Protein AF-A0A9J5YFY5-F1 (afdb_monomer)

Structure (mmCIF, N/CA/C/O backbone):
data_AF-A0A9J5YFY5-F1
#
_entry.id   AF-A0A9J5YFY5-F1
#
loop_
_atom_site.group_PDB
_atom_site.id
_atom_site.type_symbol
_atom_site.label_atom_id
_atom_site.label_alt_id
_atom_site.label_comp_id
_atom_site.label_asym_id
_atom_site.label_entity_id
_atom_site.label_seq_id
_atom_site.pdbx_PDB_ins_code
_atom_site.Cartn_x
_atom_site.Cartn_y
_atom_site.Cartn_z
_atom_site.occupancy
_atom_site.B_iso_or_equiv
_atom_site.auth_seq_id
_atom_site.auth_comp_id
_atom_site.auth_asym_id
_atom_site.auth_atom_id
_atom_site.pdbx_PDB_model_num
ATOM 1 N N . MET A 1 1 ? 1.369 -10.670 7.691 1.00 58.50 1 MET A N 1
ATOM 2 C CA . MET A 1 1 ? 1.483 -10.396 9.139 1.00 58.50 1 MET A CA 1
ATOM 3 C C . MET A 1 1 ? 2.531 -9.304 9.297 1.00 58.50 1 MET A C 1
ATOM 5 O O . MET A 1 1 ? 3.621 -9.505 8.763 1.00 58.50 1 MET A O 1
ATOM 9 N N . PRO A 1 2 ? 2.213 -8.162 9.926 1.00 68.12 2 PRO A N 1
ATOM 10 C CA . PRO A 1 2 ? 3.154 -7.052 10.052 1.00 68.12 2 PRO A CA 1
ATOM 11 C C . PRO A 1 2 ? 4.388 -7.471 10.862 1.00 68.12 2 PRO A C 1
ATOM 13 O O . PRO A 1 2 ? 4.289 -8.280 11.787 1.00 68.12 2 PRO A O 1
ATOM 16 N N . LYS A 1 3 ? 5.566 -6.940 10.523 1.00 79.62 3 LYS A N 1
ATOM 17 C CA . LYS A 1 3 ? 6.808 -7.241 11.254 1.00 79.62 3 LYS A CA 1
ATOM 18 C C . LYS A 1 3 ? 6.737 -6.667 12.673 1.00 79.62 3 LYS A C 1
ATOM 20 O O . LYS A 1 3 ? 6.371 -5.508 12.840 1.00 79.62 3 LYS A O 1
ATOM 25 N N . MET A 1 4 ? 7.152 -7.435 13.684 1.00 85.31 4 MET A N 1
ATOM 26 C CA . MET A 1 4 ? 7.065 -7.013 15.093 1.00 85.31 4 MET A CA 1
ATOM 27 C C . MET A 1 4 ? 7.826 -5.711 15.384 1.00 85.31 4 MET A C 1
ATOM 29 O O . MET A 1 4 ? 7.354 -4.862 16.131 1.00 85.31 4 MET A O 1
ATOM 33 N N . GLU A 1 5 ? 8.979 -5.513 14.747 1.00 83.56 5 GLU A N 1
ATOM 34 C CA . GLU A 1 5 ? 9.733 -4.259 14.851 1.00 83.56 5 GLU A CA 1
ATOM 35 C C . GLU A 1 5 ? 8.915 -3.045 14.405 1.00 83.56 5 GLU A C 1
ATOM 37 O O . GLU A 1 5 ? 9.015 -1.973 14.996 1.00 83.56 5 GLU A O 1
ATOM 42 N N . PHE A 1 6 ? 8.088 -3.220 13.375 1.00 81.81 6 PHE A N 1
ATOM 43 C CA . PHE A 1 6 ? 7.240 -2.163 12.847 1.00 81.81 6 PHE A CA 1
ATOM 44 C C . PHE A 1 6 ? 6.091 -1.844 13.806 1.00 81.81 6 PHE A C 1
ATOM 46 O O . PHE A 1 6 ? 5.839 -0.678 14.100 1.00 81.81 6 PHE A O 1
ATOM 53 N N . ILE A 1 7 ? 5.467 -2.888 14.360 1.00 85.50 7 ILE A N 1
ATOM 54 C CA . ILE A 1 7 ? 4.438 -2.773 15.401 1.00 85.50 7 ILE A CA 1
ATOM 55 C C . ILE A 1 7 ? 4.988 -1.989 16.598 1.00 85.50 7 ILE A C 1
ATOM 57 O O . ILE A 1 7 ? 4.381 -1.007 17.012 1.00 85.50 7 ILE A O 1
ATOM 61 N N . ARG A 1 8 ? 6.171 -2.368 17.099 1.00 88.38 8 ARG A N 1
ATOM 62 C CA . ARG A 1 8 ? 6.838 -1.695 18.225 1.00 88.38 8 ARG A CA 1
ATOM 63 C C . ARG A 1 8 ? 7.120 -0.225 17.941 1.00 88.38 8 ARG A C 1
ATOM 65 O O . ARG A 1 8 ? 6.727 0.629 18.728 1.00 88.38 8 ARG A O 1
ATOM 72 N N . LYS A 1 9 ? 7.761 0.074 16.805 1.00 86.50 9 LYS A N 1
ATOM 73 C CA . LYS A 1 9 ? 8.093 1.453 16.412 1.00 86.50 9 LYS A CA 1
ATOM 74 C C . LYS A 1 9 ? 6.840 2.316 16.283 1.00 86.50 9 LYS A C 1
ATOM 76 O O . LYS A 1 9 ? 6.791 3.399 16.854 1.00 86.50 9 LYS A O 1
ATOM 81 N N . SER A 1 10 ? 5.824 1.825 15.574 1.00 86.06 10 SER A N 1
ATOM 82 C CA . SER A 1 10 ? 4.568 2.555 15.383 1.00 86.06 10 SER A CA 1
ATOM 83 C C . SER A 1 10 ? 3.840 2.789 16.704 1.00 86.06 10 SER A C 1
ATOM 85 O O . SER A 1 10 ? 3.329 3.882 16.922 1.00 86.06 10 SER A O 1
ATOM 87 N N . PHE A 1 11 ? 3.795 1.785 17.585 1.00 87.88 11 PHE A N 1
ATOM 88 C CA . PHE A 1 11 ? 3.137 1.900 18.883 1.00 87.88 11 PHE A CA 1
ATOM 89 C C . PHE A 1 11 ? 3.792 2.983 19.742 1.00 87.88 11 PHE A C 1
ATOM 91 O O . PHE A 1 11 ? 3.110 3.920 20.143 1.00 87.88 11 PHE A O 1
ATOM 98 N N . ILE A 1 12 ? 5.113 2.908 19.936 1.00 87.19 12 ILE A N 1
ATOM 99 C CA . ILE A 1 12 ? 5.874 3.854 20.770 1.00 87.19 12 ILE A CA 1
ATOM 100 C C . ILE A 1 12 ? 5.709 5.296 20.268 1.00 87.19 12 ILE A C 1
ATOM 102 O O . ILE A 1 12 ? 5.474 6.204 21.063 1.00 87.19 12 ILE A O 1
ATOM 106 N N . LEU A 1 13 ? 5.764 5.510 18.947 1.00 85.44 13 LEU A N 1
ATOM 107 C CA . LEU A 1 13 ? 5.573 6.836 18.347 1.00 85.44 13 LEU A CA 1
ATOM 108 C C . LEU A 1 13 ? 4.167 7.405 18.590 1.00 85.44 13 LEU A C 1
ATOM 110 O O . LEU A 1 13 ? 4.012 8.611 18.769 1.00 85.44 13 LEU A O 1
ATOM 114 N N . GLN A 1 14 ? 3.136 6.558 18.582 1.00 84.75 14 GLN A N 1
ATOM 115 C CA . GLN A 1 14 ? 1.751 6.998 18.757 1.00 84.75 14 GLN A CA 1
ATOM 116 C C . GLN A 1 14 ? 1.389 7.254 20.219 1.00 84.75 14 GLN A C 1
ATOM 118 O O . GLN A 1 14 ? 0.532 8.097 20.493 1.00 84.75 14 GLN A O 1
ATOM 123 N N . THR A 1 15 ? 1.962 6.506 21.157 1.00 85.44 15 THR A N 1
ATOM 124 C CA . THR A 1 15 ? 1.587 6.564 22.575 1.00 85.44 15 THR A CA 1
ATOM 125 C C . THR A 1 15 ? 2.463 7.502 23.395 1.00 85.44 15 THR A C 1
ATOM 127 O O . THR A 1 15 ? 1.950 8.021 24.378 1.00 85.44 15 THR A O 1
ATOM 130 N N . GLN A 1 16 ? 3.702 7.787 22.963 1.00 83.62 16 GLN A N 1
ATOM 131 C CA . GLN A 1 16 ? 4.648 8.680 23.658 1.00 83.62 16 GLN A CA 1
ATOM 132 C C . GLN A 1 16 ? 4.783 8.336 25.153 1.00 83.62 16 GLN A C 1
ATOM 134 O O . GLN A 1 16 ? 4.699 9.207 26.014 1.00 83.62 16 GLN A O 1
ATOM 139 N N . LEU A 1 17 ? 4.929 7.040 25.445 1.00 86.06 17 LEU A N 1
ATOM 140 C CA . LEU A 1 17 ? 4.982 6.523 26.814 1.00 86.06 17 LEU A CA 1
ATOM 141 C C . LEU A 1 17 ? 6.206 7.031 27.570 1.00 86.06 17 LEU A C 1
ATOM 143 O O . LEU A 1 17 ? 7.246 7.324 26.976 1.00 86.06 17 LEU A O 1
ATOM 147 N N . THR A 1 18 ? 6.066 7.099 28.890 1.00 85.00 18 THR A N 1
ATOM 148 C CA . THR A 1 18 ? 7.110 7.593 29.795 1.00 85.00 18 THR A CA 1
ATOM 149 C C . THR A 1 18 ? 7.975 6.474 30.374 1.00 85.00 18 THR A C 1
ATOM 151 O O . THR A 1 18 ? 9.177 6.671 30.551 1.00 85.00 18 THR A O 1
ATOM 154 N N . GLY A 1 19 ? 7.388 5.307 30.653 1.00 85.19 19 GLY A N 1
ATOM 155 C CA . GLY A 1 19 ? 8.061 4.116 31.170 1.00 85.19 19 GLY A CA 1
ATOM 156 C C . GLY A 1 19 ? 8.473 3.106 30.095 1.00 85.19 19 GLY A C 1
ATOM 157 O O . GLY A 1 19 ? 8.278 3.309 28.891 1.00 85.19 19 GLY A O 1
ATOM 158 N N . GLY A 1 20 ? 9.051 1.986 30.536 1.00 87.19 20 GLY A N 1
ATOM 159 C CA . GLY A 1 20 ? 9.370 0.858 29.668 1.00 87.19 20 GLY A CA 1
ATOM 160 C C . GLY A 1 20 ? 8.111 0.176 29.126 1.00 87.19 20 GLY A C 1
ATOM 161 O O . GLY A 1 20 ? 7.095 0.049 29.812 1.00 87.19 20 GLY A O 1
ATOM 162 N N . VAL A 1 21 ? 8.187 -0.280 27.871 1.00 90.44 21 VAL A N 1
ATOM 163 C CA . VAL A 1 21 ? 7.142 -1.095 27.243 1.00 90.44 21 VAL A CA 1
ATOM 164 C C . VAL A 1 21 ? 7.742 -2.341 26.610 1.00 90.44 21 VAL A C 1
ATOM 166 O O . VAL A 1 21 ? 8.657 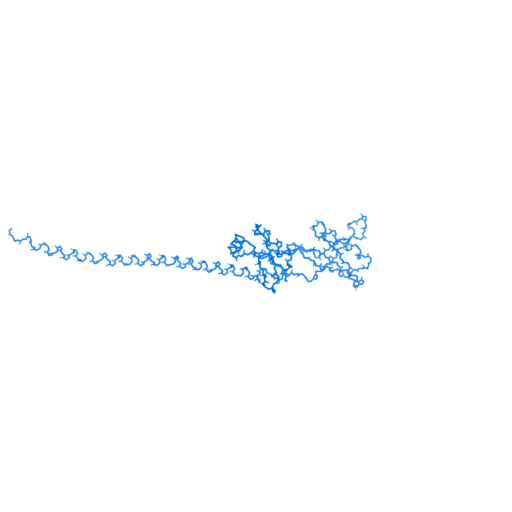-2.266 25.783 1.00 90.44 21 VAL A O 1
ATOM 169 N N . ASN A 1 22 ? 7.186 -3.500 26.951 1.00 90.75 22 ASN A N 1
ATOM 170 C CA . ASN A 1 22 ? 7.548 -4.766 26.336 1.00 90.75 22 ASN A CA 1
ATOM 171 C C . ASN A 1 22 ? 6.392 -5.273 25.471 1.00 90.75 22 ASN A C 1
ATOM 173 O O . ASN A 1 22 ? 5.299 -5.556 25.954 1.00 90.75 22 ASN A O 1
ATOM 177 N N . ILE A 1 23 ? 6.640 -5.379 24.163 1.00 91.50 23 ILE A N 1
ATOM 178 C CA . ILE A 1 23 ? 5.653 -5.871 23.199 1.00 91.50 23 ILE A CA 1
ATOM 179 C C . ILE A 1 23 ? 6.137 -7.199 22.636 1.00 91.50 23 ILE A C 1
ATOM 181 O O . ILE A 1 23 ? 7.129 -7.257 21.888 1.00 91.50 23 ILE A O 1
ATOM 185 N N . ALA A 1 24 ? 5.408 -8.262 22.958 1.00 89.69 24 ALA A N 1
ATOM 186 C CA . ALA A 1 24 ? 5.715 -9.623 22.552 1.00 89.69 24 ALA A CA 1
ATOM 187 C C . ALA A 1 24 ? 4.661 -10.175 21.587 1.00 89.69 24 ALA A C 1
ATOM 189 O O . ALA A 1 24 ? 3.469 -9.879 21.663 1.00 89.69 24 ALA A O 1
ATOM 190 N N . HIS A 1 25 ? 5.115 -11.005 20.651 1.00 89.38 25 HIS A N 1
ATOM 191 C CA . HIS A 1 25 ? 4.218 -11.726 19.760 1.00 89.38 25 HIS A CA 1
ATOM 192 C C . HIS A 1 25 ? 3.473 -12.813 20.541 1.00 89.38 25 HIS A C 1
ATOM 194 O O . HIS A 1 25 ? 4.121 -13.614 21.209 1.00 89.38 25 HIS A O 1
ATOM 200 N N . TYR A 1 26 ? 2.148 -12.888 20.393 1.00 87.50 26 TYR A N 1
ATO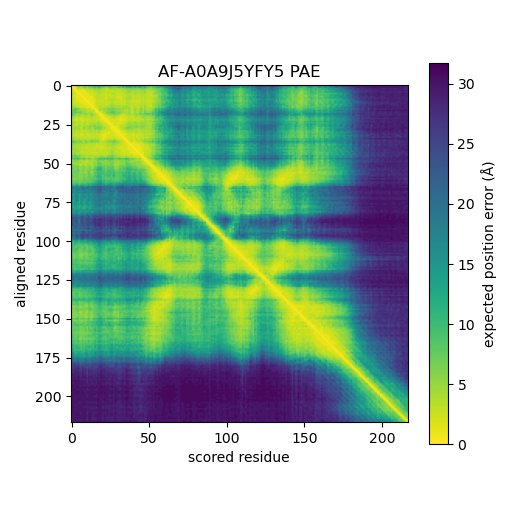M 201 C CA . TYR A 1 26 ? 1.373 -14.025 20.894 1.00 87.50 26 TYR A CA 1
ATOM 202 C C . TYR A 1 26 ? 0.905 -14.921 19.747 1.00 87.50 26 TYR A C 1
ATOM 204 O O . TYR A 1 26 ? 1.250 -16.099 19.691 1.00 87.50 26 TYR A O 1
ATOM 212 N N . ASN A 1 27 ? 0.154 -14.364 18.793 1.00 85.00 27 ASN A N 1
ATOM 213 C CA . ASN A 1 27 ? -0.298 -15.077 17.601 1.00 85.00 27 ASN A CA 1
ATOM 214 C C . ASN A 1 27 ? -0.556 -14.114 16.430 1.00 85.00 27 ASN A C 1
ATOM 216 O O . ASN A 1 27 ? -0.402 -12.900 16.547 1.00 85.00 27 ASN A O 1
ATOM 220 N N . ALA A 1 28 ? -1.026 -14.648 15.299 1.00 73.81 28 ALA A N 1
ATOM 221 C CA . ALA A 1 28 ? -1.237 -13.873 14.076 1.00 73.81 28 ALA A CA 1
ATOM 222 C C . ALA A 1 28 ? -2.218 -12.687 14.193 1.00 73.81 28 ALA A C 1
ATOM 224 O O . ALA A 1 28 ? -2.264 -11.850 13.291 1.00 73.81 28 ALA A O 1
ATOM 225 N N . ARG A 1 29 ? -3.020 -12.619 15.264 1.00 77.62 29 ARG A N 1
ATOM 226 C CA . ARG A 1 29 ? -3.996 -11.548 15.521 1.00 77.62 29 ARG A CA 1
ATOM 227 C C . ARG A 1 29 ? -3.797 -10.824 16.853 1.00 77.62 29 ARG A C 1
ATOM 229 O O . ARG A 1 29 ? -4.499 -9.850 17.092 1.00 77.62 29 ARG A O 1
ATOM 236 N N . HIS A 1 30 ? -2.882 -11.280 17.703 1.00 85.25 30 HIS A N 1
ATOM 237 C CA . HIS A 1 30 ? -2.752 -10.788 19.071 1.00 85.25 30 HIS A CA 1
ATOM 238 C C . HIS A 1 30 ? -1.283 -10.605 19.451 1.00 85.25 30 HIS A C 1
ATOM 240 O O . HIS A 1 30 ? -0.418 -11.415 19.107 1.00 85.25 30 HIS A O 1
ATOM 246 N N . VAL A 1 31 ? -1.025 -9.547 20.212 1.00 90.00 31 VAL A N 1
ATOM 247 C CA . VAL A 1 31 ? 0.274 -9.225 20.804 1.00 90.00 31 VAL A CA 1
ATOM 248 C C . VAL A 1 31 ? 0.080 -8.976 22.293 1.00 90.00 31 VAL A C 1
ATOM 250 O O . VAL A 1 31 ? -0.976 -8.492 22.700 1.00 90.00 31 VAL A O 1
ATOM 253 N N . PHE A 1 32 ? 1.085 -9.309 23.093 1.00 90.50 32 PHE A N 1
ATOM 254 C CA . PHE A 1 32 ? 1.144 -8.895 24.487 1.00 90.50 32 PHE A CA 1
ATOM 255 C C . PHE A 1 32 ? 1.807 -7.533 24.578 1.00 90.50 32 PHE A C 1
ATOM 257 O O . PHE A 1 32 ? 2.793 -7.282 23.885 1.00 90.50 32 PHE A O 1
ATOM 264 N N . ILE A 1 33 ? 1.249 -6.677 25.423 1.00 91.62 33 ILE A N 1
ATOM 265 C CA . ILE A 1 33 ? 1.788 -5.365 25.747 1.00 91.62 33 ILE A CA 1
ATOM 266 C C . ILE A 1 33 ? 1.879 -5.333 27.265 1.00 91.62 33 ILE A C 1
ATOM 268 O O . ILE A 1 33 ? 0.856 -5.419 27.940 1.00 91.62 33 ILE A O 1
ATOM 272 N N . ASP A 1 34 ? 3.100 -5.261 27.764 1.00 91.69 34 ASP A N 1
ATOM 273 C CA . ASP A 1 34 ? 3.410 -5.131 29.178 1.00 91.69 34 ASP A CA 1
ATOM 274 C C . ASP A 1 34 ? 3.946 -3.718 29.428 1.00 91.69 34 ASP A C 1
ATOM 276 O O . ASP A 1 34 ? 4.803 -3.231 28.679 1.00 91.69 34 ASP A O 1
ATOM 280 N N . LEU A 1 35 ? 3.363 -3.040 30.414 1.00 92.25 35 LEU A N 1
ATOM 281 C CA . LEU A 1 35 ? 3.574 -1.627 30.720 1.00 92.25 35 LEU A CA 1
ATOM 282 C C . LEU A 1 35 ? 3.989 -1.513 32.181 1.00 92.25 35 LEU A C 1
ATOM 284 O O . LEU A 1 35 ? 3.295 -2.008 33.064 1.00 92.25 35 LEU A O 1
ATOM 288 N N . GLU A 1 36 ? 5.092 -0.818 32.432 1.00 90.94 36 GLU A N 1
ATOM 289 C CA . GLU A 1 36 ? 5.652 -0.694 33.782 1.00 90.94 36 GLU A CA 1
ATOM 290 C C . GLU A 1 36 ? 4.919 0.342 34.652 1.00 90.94 36 GLU A C 1
ATOM 292 O O . GLU A 1 36 ? 5.037 0.320 35.875 1.00 90.94 36 GLU A O 1
ATOM 297 N N . ASN A 1 37 ? 4.169 1.261 34.034 1.00 89.88 37 ASN A N 1
ATOM 298 C CA . ASN A 1 37 ? 3.565 2.417 34.696 1.00 8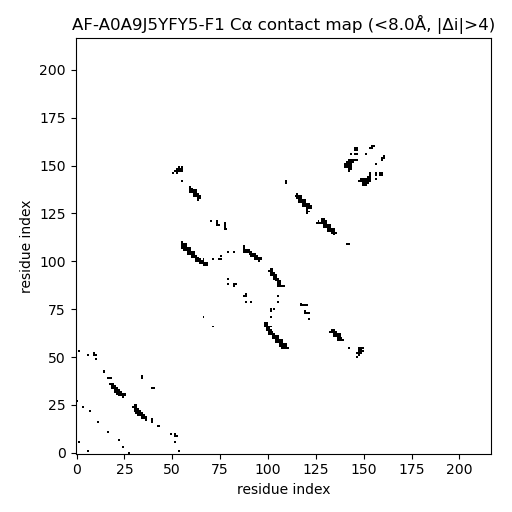9.88 37 ASN A CA 1
ATOM 299 C C . ASN A 1 37 ? 2.036 2.452 34.520 1.00 89.88 37 ASN A C 1
ATOM 301 O O . ASN A 1 37 ? 1.510 2.246 33.424 1.00 89.88 37 ASN A O 1
ATOM 305 N N . GLU A 1 38 ? 1.314 2.797 35.588 1.00 90.12 38 GLU A N 1
ATOM 306 C CA . GLU A 1 38 ? -0.148 2.933 35.596 1.00 90.12 38 GLU A CA 1
ATOM 307 C C . GLU A 1 38 ? -0.640 4.087 34.702 1.00 90.12 38 GLU A C 1
ATOM 309 O O . GLU A 1 38 ? -1.679 3.980 34.045 1.00 90.12 38 GLU A O 1
ATOM 314 N N . LEU A 1 39 ? 0.112 5.190 34.618 1.00 88.44 39 LEU A N 1
ATOM 315 C CA . LEU A 1 39 ? -0.248 6.320 33.752 1.00 88.44 39 LEU A CA 1
ATOM 316 C C . LEU A 1 39 ? -0.214 5.920 32.266 1.00 88.44 39 LEU A C 1
ATOM 318 O O . LEU A 1 39 ? -1.118 6.251 31.491 1.00 88.44 39 LEU A O 1
ATOM 322 N N . ASP A 1 40 ? 0.813 5.163 31.885 1.00 89.62 40 ASP A N 1
ATOM 323 C CA . ASP A 1 40 ? 0.980 4.628 30.536 1.00 89.62 40 ASP A CA 1
ATOM 324 C C . ASP A 1 40 ? -0.100 3.581 30.236 1.00 89.62 40 ASP A C 1
ATOM 326 O O . ASP A 1 40 ? -0.700 3.610 29.159 1.00 89.62 40 ASP A O 1
ATOM 330 N N . TYR A 1 41 ? -0.427 2.722 31.211 1.00 90.31 41 TYR A N 1
ATOM 331 C CA . TYR A 1 41 ? -1.559 1.798 31.122 1.00 90.31 41 TYR A CA 1
ATOM 332 C C . TYR A 1 41 ? -2.863 2.536 30.820 1.00 90.31 41 TYR A C 1
ATOM 334 O O . TYR A 1 41 ? -3.536 2.215 29.841 1.00 90.31 41 TYR A O 1
ATOM 342 N N . ASN A 1 42 ? -3.193 3.576 31.587 1.00 88.88 42 ASN A N 1
ATOM 343 C CA . ASN A 1 42 ? -4.403 4.367 31.368 1.00 88.88 42 ASN A CA 1
ATOM 344 C C . ASN A 1 42 ? -4.399 5.065 30.000 1.00 88.88 42 ASN A C 1
ATOM 346 O O . ASN A 1 42 ? -5.421 5.102 29.311 1.00 88.88 42 ASN A O 1
ATOM 350 N N . THR A 1 43 ? -3.248 5.567 29.557 1.00 87.25 43 THR A N 1
ATOM 351 C CA . THR A 1 43 ? -3.094 6.201 28.238 1.00 87.25 43 THR A CA 1
ATOM 352 C C . THR A 1 43 ? -3.341 5.212 27.097 1.00 87.25 43 THR A C 1
ATOM 354 O O . THR A 1 43 ? -4.047 5.520 26.135 1.00 87.25 43 THR A O 1
ATOM 357 N N . VAL A 1 44 ? -2.794 4.001 27.197 1.00 88.44 44 VAL A N 1
ATOM 358 C CA . VAL A 1 44 ? -2.985 2.938 26.200 1.00 88.44 44 VAL A CA 1
ATOM 359 C C . VAL A 1 44 ? -4.420 2.417 26.234 1.00 88.44 44 VAL A C 1
ATOM 361 O O . VAL A 1 44 ? -5.035 2.260 25.182 1.00 88.44 44 VAL A O 1
ATOM 364 N N . TRP A 1 45 ? -4.973 2.204 27.428 1.00 86.94 45 TRP A N 1
ATOM 365 C CA . TRP A 1 45 ? -6.321 1.682 27.638 1.00 86.94 45 TRP A CA 1
ATOM 366 C C . TRP A 1 45 ? -7.413 2.631 27.130 1.00 86.94 45 TRP A C 1
ATOM 368 O O . TRP A 1 45 ? -8.384 2.203 26.505 1.00 86.94 45 TRP A O 1
ATOM 378 N N . THR A 1 46 ? -7.249 3.938 27.348 1.00 85.00 46 THR A N 1
ATOM 379 C CA . THR A 1 46 ? -8.200 4.956 26.869 1.00 85.00 46 THR A CA 1
ATOM 380 C C . THR A 1 46 ? -8.156 5.137 25.354 1.00 85.00 46 THR A C 1
ATOM 382 O O . THR A 1 46 ? -9.177 5.477 24.744 1.00 85.00 46 THR A O 1
ATOM 385 N N . LYS A 1 47 ? -7.021 4.845 24.706 1.00 80.62 47 LYS A N 1
ATOM 386 C CA . LYS A 1 47 ? -6.920 4.754 23.245 1.00 80.62 47 LYS A CA 1
ATOM 387 C C . LYS A 1 47 ? -7.587 3.469 22.754 1.00 80.62 47 LYS A C 1
ATOM 389 O O . LYS A 1 47 ? -6.940 2.490 22.405 1.00 80.62 47 LYS A O 1
ATOM 394 N N . GLN A 1 48 ? -8.915 3.518 22.645 1.00 71.00 48 GLN A N 1
ATOM 395 C CA . GLN A 1 48 ? -9.766 2.401 22.216 1.00 71.00 48 GLN A CA 1
ATOM 396 C C . GLN A 1 48 ? -9.333 1.750 20.892 1.00 71.00 48 GLN A C 1
ATOM 398 O O . GLN A 1 48 ? -9.647 0.584 20.647 1.00 71.00 48 GLN A O 1
ATOM 403 N N . ARG A 1 49 ? -8.672 2.501 19.998 1.00 76.25 49 ARG A N 1
ATOM 404 C CA . ARG A 1 49 ? -8.186 2.006 18.705 1.00 76.25 49 ARG A CA 1
ATOM 405 C C . ARG A 1 49 ? -6.866 2.677 18.342 1.00 76.25 49 ARG A C 1
ATOM 407 O O . ARG A 1 49 ? -6.750 3.897 18.402 1.00 76.25 49 ARG A O 1
ATOM 414 N N . MET A 1 50 ? -5.913 1.868 17.894 1.00 77.75 50 MET A N 1
ATOM 415 C CA . MET A 1 50 ? -4.668 2.313 17.273 1.00 77.75 50 MET A CA 1
ATOM 416 C C . MET A 1 50 ? -4.495 1.581 15.948 1.00 77.75 50 MET A C 1
ATOM 418 O O . MET A 1 50 ? -4.800 0.391 15.836 1.00 77.75 50 MET A O 1
ATOM 422 N N . THR A 1 51 ? -4.037 2.303 14.934 1.00 77.25 51 THR A N 1
ATOM 423 C CA . THR A 1 51 ? -3.798 1.767 13.594 1.00 77.25 51 THR A CA 1
ATOM 424 C C . THR A 1 51 ? -2.312 1.798 13.308 1.00 77.25 51 THR A C 1
ATOM 426 O O . THR A 1 51 ? -1.669 2.839 13.421 1.00 77.25 51 THR A O 1
ATOM 429 N N . ILE A 1 52 ? -1.765 0.650 12.931 1.00 77.56 52 ILE A N 1
ATOM 430 C CA . ILE A 1 52 ? -0.367 0.520 12.528 1.00 77.56 52 ILE A CA 1
ATOM 431 C C . ILE A 1 52 ? -0.345 0.624 11.008 1.00 77.56 52 ILE A C 1
ATOM 433 O O . ILE A 1 52 ? -0.825 -0.270 10.326 1.00 77.56 52 ILE A O 1
ATOM 437 N N . GLU A 1 53 ? 0.134 1.742 10.478 1.00 80.31 53 GLU A N 1
ATOM 438 C CA . GLU A 1 53 ? 0.105 2.005 9.037 1.00 80.31 53 GLU A CA 1
ATOM 439 C C . GLU A 1 53 ? 1.284 1.316 8.356 1.00 80.31 53 GLU A C 1
ATOM 441 O O . GLU A 1 53 ? 2.422 1.677 8.616 1.00 80.31 53 GLU A O 1
ATOM 446 N N . GLU A 1 54 ? 1.060 0.344 7.479 1.00 79.81 54 GLU A N 1
ATOM 447 C CA . GLU A 1 54 ? 2.140 -0.250 6.694 1.00 79.81 54 GLU A CA 1
ATOM 448 C C . GLU A 1 54 ? 2.586 0.695 5.573 1.00 79.81 54 GLU A C 1
ATOM 450 O O . GLU A 1 54 ? 1.794 1.427 4.979 1.00 79.81 54 GLU A O 1
ATOM 455 N N . THR A 1 55 ? 3.876 0.655 5.236 1.00 81.00 55 THR A N 1
ATOM 456 C CA . THR A 1 55 ? 4.400 1.463 4.134 1.00 81.00 55 THR A CA 1
ATOM 457 C C . THR A 1 55 ? 3.767 1.024 2.808 1.00 81.00 55 THR A C 1
ATOM 459 O O . THR A 1 55 ? 3.753 -0.177 2.526 1.00 81.00 55 THR A O 1
ATOM 462 N N . PRO A 1 56 ? 3.337 1.951 1.935 1.00 83.75 56 PRO A N 1
ATOM 463 C CA . PRO A 1 56 ? 2.845 1.600 0.601 1.00 83.75 56 PRO A CA 1
ATOM 464 C C . PRO A 1 56 ? 3.966 1.143 -0.345 1.00 83.75 56 PRO A C 1
ATOM 466 O O . PRO A 1 56 ? 3.695 0.687 -1.451 1.00 83.75 56 PRO A O 1
ATOM 469 N N . ILE A 1 57 ? 5.227 1.273 0.080 1.00 84.31 57 ILE A N 1
ATOM 470 C CA . ILE A 1 57 ? 6.412 0.891 -0.683 1.00 84.31 57 ILE A CA 1
ATOM 471 C C . ILE A 1 57 ? 6.692 -0.596 -0.466 1.00 84.31 57 ILE A C 1
ATOM 473 O O . ILE A 1 57 ? 6.983 -1.029 0.652 1.00 84.31 57 ILE A O 1
ATOM 477 N N . VAL A 1 58 ? 6.646 -1.379 -1.543 1.00 83.62 58 VAL A N 1
ATOM 478 C CA . VAL A 1 58 ? 6.861 -2.832 -1.515 1.00 83.62 58 VAL A CA 1
ATOM 479 C C . VAL A 1 58 ? 7.852 -3.284 -2.584 1.00 83.62 58 VAL A C 1
ATOM 481 O O . VAL A 1 58 ? 7.927 -2.691 -3.658 1.00 83.62 58 VAL A O 1
ATOM 484 N N . PRO A 1 59 ? 8.630 -4.349 -2.335 1.00 85.50 59 PRO A N 1
ATOM 485 C CA . PRO A 1 59 ? 9.486 -4.925 -3.360 1.00 85.50 59 PRO A CA 1
ATOM 486 C C . PRO A 1 59 ? 8.668 -5.748 -4.369 1.00 85.50 59 PRO A C 1
ATOM 488 O O . PRO A 1 59 ? 8.083 -6.764 -3.998 1.00 85.50 59 PRO A O 1
ATOM 491 N N . ILE A 1 60 ? 8.698 -5.367 -5.645 1.00 86.12 60 ILE A N 1
ATOM 492 C CA . ILE A 1 60 ? 7.995 -6.041 -6.748 1.00 86.12 60 ILE A CA 1
ATOM 493 C C . ILE A 1 60 ? 9.007 -6.477 -7.808 1.00 86.12 60 ILE A C 1
ATOM 495 O O . ILE A 1 60 ? 10.001 -5.792 -8.061 1.00 86.12 60 ILE A O 1
ATOM 499 N N . TRP A 1 61 ? 8.768 -7.636 -8.422 1.00 86.00 61 TRP A N 1
ATOM 500 C CA . TRP A 1 61 ? 9.526 -8.067 -9.593 1.00 86.00 61 TRP A CA 1
ATOM 501 C C . TRP A 1 61 ? 8.900 -7.483 -10.855 1.00 86.00 61 TRP A C 1
ATOM 503 O O . TRP A 1 61 ? 7.703 -7.629 -11.087 1.00 86.00 61 TRP A O 1
ATOM 513 N N . ILE A 1 62 ? 9.723 -6.838 -11.672 1.00 85.81 62 ILE A N 1
ATOM 514 C CA . ILE A 1 62 ? 9.359 -6.372 -13.004 1.00 85.81 62 ILE A CA 1
ATOM 515 C C . ILE A 1 62 ? 10.032 -7.291 -14.015 1.00 85.81 62 ILE A C 1
ATOM 517 O O . ILE A 1 62 ? 11.249 -7.501 -13.954 1.00 85.81 62 ILE A O 1
ATOM 521 N N . SER A 1 63 ? 9.252 -7.835 -14.940 1.00 85.62 63 SER A N 1
ATOM 522 C CA . SER A 1 63 ? 9.735 -8.623 -16.068 1.00 85.62 63 SER A CA 1
ATOM 523 C C . SER A 1 63 ? 9.590 -7.860 -17.377 1.00 85.62 63 SER A C 1
ATOM 525 O O . SER A 1 63 ? 8.536 -7.304 -17.663 1.00 85.62 63 SER A O 1
ATOM 527 N N . ALA A 1 64 ? 10.641 -7.880 -18.191 1.00 81.38 64 ALA A N 1
ATOM 528 C CA . ALA A 1 64 ? 10.625 -7.395 -19.565 1.00 81.38 64 ALA A CA 1
ATOM 529 C C . ALA A 1 64 ? 10.803 -8.597 -20.513 1.00 81.38 64 ALA A C 1
ATOM 531 O O . ALA A 1 64 ? 11.916 -9.141 -20.605 1.00 81.38 64 ALA A O 1
ATOM 532 N N . PRO A 1 65 ? 9.724 -9.070 -21.166 1.00 79.25 65 PRO A N 1
ATOM 533 C CA . PRO A 1 65 ? 9.791 -10.184 -22.104 1.00 79.25 65 PRO A CA 1
ATOM 534 C C . PRO A 1 65 ? 10.362 -9.763 -23.468 1.00 79.25 65 PRO A C 1
ATOM 536 O O . PRO A 1 65 ? 10.336 -8.593 -23.847 1.00 79.25 65 PRO A O 1
ATOM 539 N N . CYS A 1 66 ? 10.831 -10.754 -24.231 1.00 70.81 66 CYS A N 1
ATOM 540 C CA . CYS A 1 66 ? 11.296 -10.623 -25.618 1.00 70.81 66 CYS A CA 1
ATOM 541 C C . CYS A 1 66 ? 12.456 -9.633 -25.806 1.00 70.81 66 CYS A C 1
ATOM 543 O O . CYS A 1 66 ? 12.502 -8.862 -26.770 1.00 70.81 66 CYS A O 1
ATOM 545 N N . LEU A 1 67 ? 13.410 -9.664 -24.877 1.00 69.06 67 LEU A N 1
ATOM 546 C CA . LEU A 1 67 ? 14.561 -8.777 -24.922 1.00 69.06 67 LEU A CA 1
ATOM 547 C C . LEU A 1 67 ? 15.813 -9.487 -25.465 1.00 69.06 67 LEU A C 1
ATOM 549 O O . LEU A 1 67 ? 16.240 -10.475 -24.861 1.00 69.06 67 LEU A O 1
ATOM 553 N N . PRO A 1 68 ? 16.436 -8.993 -26.555 1.00 70.12 68 PRO A N 1
ATOM 554 C CA . PRO A 1 68 ? 17.743 -9.470 -26.997 1.00 70.12 68 PRO A CA 1
ATOM 555 C C . PRO A 1 68 ? 18.789 -9.353 -25.885 1.00 70.12 68 PRO A C 1
ATOM 557 O O . PRO A 1 68 ? 18.799 -8.382 -25.128 1.00 70.12 68 PRO A O 1
ATOM 560 N N . TRP A 1 69 ? 19.699 -10.325 -25.802 1.00 65.56 69 TRP A N 1
ATOM 561 C CA . TRP A 1 69 ? 20.673 -10.416 -24.708 1.00 65.56 69 TRP A CA 1
ATOM 562 C C . TRP A 1 69 ? 21.561 -9.164 -24.568 1.00 65.56 69 TRP A C 1
ATOM 564 O O . TRP A 1 69 ? 21.852 -8.749 -23.447 1.00 65.56 69 TRP A O 1
ATOM 574 N N . HIS A 1 70 ? 21.924 -8.521 -25.684 1.00 70.19 70 HIS A N 1
ATOM 575 C CA . HIS A 1 70 ? 22.740 -7.303 -25.705 1.00 70.19 70 HIS A CA 1
ATOM 576 C C . HIS A 1 70 ? 21.998 -6.069 -25.158 1.00 70.19 70 HIS A C 1
ATOM 578 O O . HIS A 1 70 ? 22.630 -5.166 -24.620 1.00 70.19 70 HIS A O 1
ATOM 584 N N . LEU A 1 71 ? 20.659 -6.056 -25.193 1.00 68.25 71 LEU A N 1
ATOM 585 C CA . LEU A 1 71 ? 19.833 -4.950 -24.684 1.00 68.25 71 LEU A CA 1
ATOM 586 C C . LEU A 1 71 ? 19.457 -5.093 -23.209 1.00 68.25 71 LEU A C 1
ATOM 588 O O . LEU A 1 71 ? 18.926 -4.157 -22.610 1.00 68.25 71 LEU A O 1
ATOM 592 N N . GLN A 1 72 ? 19.745 -6.243 -22.591 1.00 66.88 72 GLN A N 1
ATOM 593 C CA . GLN A 1 72 ? 19.411 -6.486 -21.185 1.00 66.88 72 GLN A CA 1
ATOM 594 C C . GLN A 1 72 ? 20.054 -5.454 -20.260 1.00 66.88 72 GLN A C 1
ATOM 596 O O . GLN A 1 72 ? 19.390 -4.965 -19.350 1.00 66.88 72 GLN A O 1
ATOM 601 N N . LYS A 1 73 ? 21.309 -5.067 -20.518 1.00 68.88 73 LYS A N 1
ATOM 602 C CA . LYS A 1 73 ? 22.017 -4.063 -19.710 1.00 68.88 73 LYS A CA 1
ATOM 603 C C . LYS A 1 73 ? 21.330 -2.691 -19.767 1.00 68.88 73 LYS A C 1
ATOM 605 O O . LYS A 1 73 ? 21.120 -2.087 -18.717 1.00 68.88 73 LYS A O 1
ATOM 610 N N . GLY A 1 74 ? 20.921 -2.255 -20.961 1.00 70.12 74 GLY A N 1
ATOM 611 C CA . GLY A 1 74 ? 20.189 -1.000 -21.163 1.00 70.12 74 GLY A CA 1
ATOM 612 C C . GLY A 1 74 ? 18.847 -0.984 -20.431 1.00 70.12 74 GLY A C 1
ATOM 613 O O . GLY A 1 74 ? 18.552 -0.037 -19.713 1.00 70.12 74 GLY A O 1
ATOM 614 N N . VAL A 1 75 ? 18.083 -2.081 -20.496 1.00 69.75 75 VAL A N 1
ATOM 615 C CA . VAL A 1 75 ? 16.802 -2.209 -19.774 1.00 69.75 75 VAL A CA 1
ATOM 616 C C . VAL A 1 75 ? 16.960 -2.092 -18.270 1.00 69.75 75 VAL A C 1
ATOM 618 O O . VAL A 1 75 ? 16.180 -1.383 -17.635 1.00 69.75 75 VAL A O 1
ATOM 621 N N . TYR A 1 76 ? 17.948 -2.774 -17.685 1.00 70.44 76 TYR A N 1
ATOM 622 C CA . TYR A 1 76 ? 18.184 -2.666 -16.248 1.00 70.44 76 TYR A CA 1
ATOM 623 C C . TYR A 1 76 ? 18.491 -1.224 -15.860 1.00 70.44 76 TYR A C 1
ATOM 625 O O . TYR A 1 76 ? 17.890 -0.722 -14.915 1.00 70.44 76 TYR A O 1
ATOM 633 N N . ASN A 1 77 ? 19.361 -0.549 -16.613 1.00 70.25 77 ASN A N 1
ATOM 634 C CA . ASN A 1 77 ? 19.721 0.837 -16.344 1.00 70.25 77 ASN A CA 1
ATOM 635 C C . ASN A 1 77 ? 18.528 1.782 -16.497 1.00 70.25 77 ASN A C 1
ATOM 637 O O . ASN A 1 77 ? 18.288 2.556 -15.576 1.00 70.25 77 ASN A O 1
ATOM 641 N N . THR A 1 78 ? 17.732 1.687 -17.567 1.00 72.12 78 THR A N 1
ATOM 642 C CA . THR A 1 78 ? 16.545 2.541 -17.714 1.00 72.12 78 THR A CA 1
ATOM 643 C C . THR A 1 78 ? 15.540 2.282 -16.601 1.00 72.12 78 THR A C 1
ATOM 645 O O . THR A 1 78 ? 15.115 3.231 -15.953 1.00 72.12 78 THR A O 1
ATOM 648 N N . ILE A 1 79 ? 15.177 1.023 -16.322 1.00 70.25 79 ILE A N 1
ATOM 649 C CA . ILE A 1 79 ? 14.229 0.726 -15.238 1.00 70.25 79 ILE A CA 1
ATOM 650 C C . ILE A 1 79 ? 14.777 1.275 -13.917 1.00 70.25 79 ILE A C 1
ATOM 652 O O . ILE A 1 79 ? 14.042 1.892 -13.152 1.00 70.25 79 ILE A O 1
ATOM 656 N N . ILE A 1 80 ? 16.077 1.122 -13.661 1.00 67.56 80 ILE A N 1
ATOM 657 C CA . ILE A 1 80 ? 16.700 1.654 -12.452 1.00 67.56 80 ILE A CA 1
ATOM 658 C C . ILE A 1 80 ? 16.636 3.189 -12.412 1.00 67.56 80 ILE A C 1
ATOM 660 O O . ILE A 1 80 ? 16.286 3.747 -11.376 1.00 67.56 80 ILE A O 1
ATOM 664 N N . ILE A 1 81 ? 16.934 3.882 -13.510 1.00 68.69 81 ILE A N 1
ATOM 665 C CA . ILE A 1 81 ? 16.930 5.350 -13.595 1.00 68.69 81 ILE A CA 1
ATOM 666 C C . ILE A 1 81 ? 15.506 5.901 -13.481 1.00 68.69 81 ILE A C 1
ATOM 668 O O . ILE A 1 81 ? 15.258 6.744 -12.622 1.00 68.69 81 ILE A O 1
ATOM 672 N N . SER A 1 82 ? 14.552 5.382 -14.257 1.00 66.25 82 SER A N 1
ATOM 673 C CA . SER A 1 82 ? 13.152 5.826 -14.238 1.00 66.25 82 SER A CA 1
ATOM 674 C C . SER A 1 82 ? 12.530 5.724 -12.844 1.00 66.25 82 SER A C 1
ATOM 676 O O . SER A 1 82 ? 11.783 6.607 -12.432 1.00 66.25 82 SER A O 1
ATOM 678 N N . TYR A 1 83 ? 12.871 4.681 -12.085 1.00 65.38 83 TYR A N 1
ATOM 679 C CA . TYR A 1 83 ? 12.387 4.504 -10.715 1.00 65.38 83 TYR A CA 1
ATOM 680 C C . TYR A 1 83 ? 13.236 5.239 -9.662 1.00 65.38 83 TYR A C 1
ATOM 682 O O . TYR A 1 83 ? 12.712 5.635 -8.617 1.00 65.38 83 TYR A O 1
ATOM 690 N N . ARG A 1 84 ? 14.528 5.490 -9.924 1.00 59.38 84 ARG A N 1
ATOM 691 C CA . ARG A 1 84 ? 15.390 6.330 -9.070 1.00 59.38 84 ARG A CA 1
ATOM 692 C C . ARG A 1 84 ? 15.022 7.806 -9.131 1.00 59.38 84 ARG A C 1
ATOM 694 O O . ARG A 1 84 ? 14.979 8.437 -8.079 1.00 59.38 84 ARG A O 1
ATOM 701 N N . GLN A 1 85 ? 14.711 8.341 -10.311 1.00 54.25 85 GLN A N 1
ATOM 702 C CA . GLN A 1 85 ? 14.286 9.738 -10.470 1.00 54.25 85 GLN A CA 1
ATOM 703 C C . GLN A 1 85 ? 12.960 10.024 -9.734 1.00 54.25 85 GLN A C 1
ATOM 705 O O . GLN A 1 85 ? 12.696 11.162 -9.366 1.00 54.25 85 GLN A O 1
ATOM 710 N N . GLY A 1 86 ? 12.162 8.982 -9.452 1.00 48.84 86 GLY A N 1
ATOM 711 C CA . GLY A 1 86 ? 10.952 9.023 -8.617 1.00 48.84 86 GLY A CA 1
ATOM 712 C C . GLY A 1 86 ? 11.144 8.657 -7.132 1.00 48.84 86 GLY A C 1
ATOM 713 O O . GLY A 1 86 ? 10.150 8.401 -6.445 1.00 48.84 86 GLY A O 1
ATOM 714 N N . SER A 1 87 ? 12.392 8.610 -6.642 1.00 51.75 87 SER A N 1
ATOM 715 C CA . SER A 1 87 ? 12.793 8.312 -5.252 1.00 51.75 87 SER A CA 1
ATOM 716 C C . SER A 1 87 ? 12.500 6.897 -4.730 1.00 51.75 87 SER A C 1
ATOM 718 O O . SER A 1 87 ? 12.179 6.759 -3.552 1.00 51.75 87 SER A O 1
ATOM 720 N N . GLN A 1 88 ? 12.602 5.827 -5.533 1.00 53.78 88 GLN A N 1
ATOM 721 C CA . GLN A 1 88 ? 12.292 4.471 -5.036 1.00 53.78 88 GLN A CA 1
ATOM 722 C C . GLN A 1 88 ? 13.115 3.323 -5.636 1.00 53.78 88 GLN A C 1
ATOM 724 O O . GLN A 1 88 ? 12.576 2.451 -6.309 1.00 53.78 88 GLN A O 1
ATOM 729 N N . ILE A 1 89 ? 14.409 3.231 -5.310 1.00 48.25 89 ILE A N 1
ATOM 730 C CA . ILE A 1 89 ? 15.132 1.945 -5.375 1.00 48.25 89 ILE A CA 1
ATOM 731 C C . ILE A 1 89 ? 16.171 1.872 -4.257 1.00 48.25 89 ILE A C 1
ATOM 733 O O . ILE A 1 89 ? 17.161 2.599 -4.295 1.00 48.25 89 ILE A O 1
ATOM 737 N N . LEU A 1 90 ? 15.996 0.939 -3.315 1.00 43.31 90 LEU A N 1
ATOM 738 C CA . LEU A 1 90 ? 17.031 0.607 -2.326 1.00 43.31 90 LEU A CA 1
ATOM 739 C C . LEU A 1 90 ? 17.912 -0.580 -2.750 1.00 43.31 90 LEU A C 1
ATOM 741 O O . LEU A 1 90 ? 19.048 -0.683 -2.294 1.00 43.31 90 LEU A O 1
ATOM 745 N N . THR A 1 91 ? 17.456 -1.475 -3.638 1.00 45.59 91 THR A N 1
ATOM 746 C CA . THR A 1 91 ? 18.280 -2.599 -4.131 1.00 45.59 91 THR A CA 1
ATOM 747 C C . THR A 1 91 ? 17.692 -3.204 -5.408 1.00 45.59 91 THR A C 1
ATOM 749 O O . THR A 1 91 ? 16.513 -3.548 -5.422 1.00 45.59 91 THR A O 1
ATOM 752 N N . ALA A 1 92 ? 18.506 -3.380 -6.454 1.00 52.00 92 ALA A N 1
ATOM 753 C CA . ALA A 1 92 ? 18.137 -4.115 -7.665 1.00 52.00 92 ALA A CA 1
ATOM 754 C C . ALA A 1 92 ? 18.856 -5.471 -7.681 1.00 52.00 92 ALA A C 1
ATOM 756 O O . ALA A 1 92 ? 20.078 -5.530 -7.582 1.00 52.00 92 ALA A O 1
ATOM 757 N N . SER A 1 93 ? 18.104 -6.569 -7.785 1.00 52.03 93 SER A N 1
ATOM 758 C CA . SER A 1 93 ? 18.663 -7.917 -7.952 1.00 52.03 93 SER A CA 1
ATOM 759 C C . SER A 1 93 ? 18.266 -8.451 -9.320 1.00 52.03 93 SER A C 1
ATOM 761 O O . SER A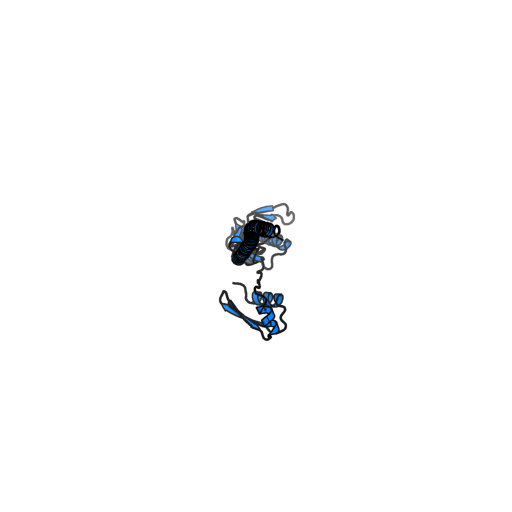 1 93 ? 17.079 -8.485 -9.653 1.00 52.03 93 SER A O 1
ATOM 763 N N . ILE A 1 94 ? 19.266 -8.829 -10.112 1.00 58.91 94 ILE A N 1
ATOM 764 C CA . ILE A 1 94 ? 19.097 -9.351 -11.465 1.00 58.91 94 ILE A CA 1
ATOM 765 C C . ILE A 1 94 ? 19.122 -10.874 -11.387 1.00 58.91 94 ILE A C 1
ATOM 767 O O . ILE A 1 94 ? 20.125 -11.464 -10.987 1.00 58.91 94 ILE A O 1
ATOM 771 N N . LYS A 1 95 ? 18.034 -11.527 -11.802 1.00 54.12 95 LYS A N 1
ATOM 772 C CA . LYS A 1 95 ? 18.025 -12.978 -12.026 1.00 54.12 95 LYS A CA 1
ATOM 773 C C . LYS A 1 95 ? 18.048 -13.251 -13.524 1.00 54.12 95 LYS A C 1
ATOM 775 O O . LYS A 1 95 ? 17.035 -13.092 -14.203 1.00 54.12 95 LYS A O 1
ATOM 780 N N . ARG A 1 96 ? 19.197 -13.705 -14.031 1.00 52.94 96 ARG A N 1
ATOM 781 C CA . ARG A 1 96 ? 19.336 -14.233 -15.396 1.00 52.94 96 ARG A CA 1
ATOM 782 C C . ARG A 1 96 ? 18.590 -15.562 -15.486 1.00 52.94 96 ARG A C 1
ATOM 784 O O . ARG A 1 96 ? 19.143 -16.604 -15.164 1.00 52.94 96 ARG A O 1
ATOM 791 N N . THR A 1 97 ? 17.310 -15.512 -15.839 1.00 52.72 97 THR A N 1
ATOM 792 C CA . THR A 1 97 ? 16.456 -16.708 -15.888 1.00 52.72 97 THR A CA 1
ATOM 793 C C . THR A 1 97 ? 16.374 -17.297 -17.293 1.00 52.72 97 THR A C 1
ATOM 795 O O . THR A 1 97 ? 16.404 -18.517 -17.413 1.00 52.72 97 THR A O 1
ATOM 798 N N . ARG A 1 98 ? 16.319 -16.469 -18.354 1.00 58.31 98 ARG A N 1
ATOM 799 C CA . ARG A 1 98 ? 16.319 -16.899 -19.769 1.00 58.31 98 ARG A CA 1
ATOM 800 C C . ARG A 1 98 ? 16.912 -15.823 -20.689 1.00 58.31 98 ARG A C 1
ATOM 802 O O . ARG A 1 98 ? 16.812 -14.638 -20.387 1.00 58.31 98 ARG A O 1
ATOM 809 N N . ALA A 1 99 ? 17.473 -16.219 -21.835 1.00 58.22 99 ALA A N 1
ATOM 810 C CA . ALA A 1 99 ? 18.071 -15.299 -22.816 1.00 58.22 99 ALA A CA 1
ATOM 811 C C . ALA A 1 99 ? 17.099 -14.219 -23.341 1.00 58.22 99 ALA A C 1
ATOM 813 O O . ALA A 1 99 ? 17.542 -13.152 -23.748 1.00 58.22 99 ALA A O 1
ATOM 814 N N . SER A 1 100 ? 15.789 -14.478 -23.285 1.00 64.81 100 SER A N 1
ATOM 815 C CA . SER A 1 100 ? 14.722 -13.603 -23.784 1.00 64.81 100 SER A CA 1
ATOM 816 C C . SER A 1 100 ? 13.917 -12.881 -22.694 1.00 64.81 100 SER A C 1
ATOM 818 O O . SER A 1 100 ? 12.907 -12.257 -23.013 1.00 64.81 100 SER A O 1
ATOM 820 N N . MET A 1 101 ? 14.311 -12.960 -21.416 1.00 68.44 101 MET A N 1
ATOM 821 C CA . MET A 1 101 ? 13.554 -12.355 -20.312 1.00 68.44 101 MET A CA 1
ATOM 822 C C . MET A 1 101 ? 14.481 -11.705 -19.285 1.00 68.44 101 MET A C 1
ATOM 824 O O . MET A 1 101 ? 15.275 -12.382 -18.629 1.00 68.44 101 MET A O 1
ATOM 828 N N . ALA A 1 102 ? 14.335 -10.392 -19.110 1.00 74.94 102 ALA A N 1
ATOM 829 C CA . ALA A 1 102 ? 14.992 -9.648 -18.043 1.00 74.94 102 ALA A CA 1
ATOM 830 C C . ALA A 1 102 ? 14.049 -9.535 -16.838 1.00 74.94 102 ALA A C 1
ATOM 832 O O . ALA A 1 102 ? 12.874 -9.213 -17.007 1.00 74.94 102 ALA A O 1
ATOM 833 N N . LYS A 1 103 ? 14.552 -9.799 -15.627 1.00 80.31 103 LYS A N 1
ATOM 834 C CA . LYS A 1 103 ? 13.803 -9.626 -14.373 1.00 80.31 103 LYS A CA 1
ATOM 835 C C . LYS A 1 103 ? 14.589 -8.757 -13.405 1.00 80.31 103 LYS A C 1
ATOM 837 O O . LYS A 1 103 ? 15.745 -9.061 -13.104 1.00 80.31 103 LYS A O 1
ATOM 842 N N . VAL A 1 104 ? 13.945 -7.719 -12.886 1.00 78.75 104 VAL A N 1
ATOM 843 C CA . VAL A 1 104 ? 14.523 -6.793 -11.911 1.00 78.75 104 VAL A CA 1
ATOM 844 C C . VAL A 1 104 ? 13.590 -6.635 -10.722 1.00 78.75 104 VAL A C 1
ATOM 846 O O . VAL A 1 104 ? 12.388 -6.443 -10.876 1.00 78.75 104 VAL A O 1
ATOM 849 N N . LYS A 1 105 ? 14.141 -6.740 -9.514 1.00 80.81 105 LYS A N 1
ATOM 850 C CA . LYS A 1 105 ? 13.413 -6.425 -8.284 1.00 80.81 105 LYS A CA 1
ATOM 851 C C . LYS A 1 105 ? 13.570 -4.938 -7.984 1.00 80.81 105 LYS A C 1
ATOM 853 O O . LYS A 1 105 ? 14.703 -4.478 -7.881 1.00 80.81 105 LYS A O 1
ATOM 858 N N . VAL A 1 106 ? 12.470 -4.211 -7.827 1.00 79.69 106 VAL A N 1
ATOM 859 C CA . VAL A 1 106 ? 12.470 -2.783 -7.468 1.00 79.69 106 VAL A CA 1
ATOM 860 C C . VAL A 1 106 ? 11.493 -2.519 -6.328 1.00 79.69 106 VAL A C 1
ATOM 862 O O . VAL A 1 106 ? 10.591 -3.318 -6.083 1.00 79.69 106 VAL A O 1
ATOM 865 N N . GLN A 1 107 ? 11.680 -1.418 -5.604 1.00 82.88 107 GLN A N 1
ATOM 866 C CA . GLN A 1 107 ? 10.688 -0.951 -4.639 1.00 82.88 107 GLN A CA 1
ATOM 867 C C . GLN A 1 107 ? 9.664 -0.080 -5.365 1.00 82.88 107 GLN A C 1
ATOM 869 O O . GLN A 1 107 ? 10.034 0.804 -6.129 1.00 82.88 107 GLN A O 1
ATOM 874 N N . VAL A 1 108 ? 8.384 -0.367 -5.166 1.00 81.44 108 VAL A N 1
ATOM 875 C CA . VAL A 1 108 ? 7.278 0.299 -5.851 1.00 81.44 108 VAL A CA 1
ATOM 876 C C . VAL A 1 108 ? 6.286 0.792 -4.818 1.00 81.44 108 VAL A C 1
ATOM 878 O O . VAL A 1 108 ? 5.867 0.036 -3.945 1.00 81.44 108 VAL A O 1
ATOM 881 N N . ASP A 1 109 ? 5.882 2.044 -4.963 1.00 84.38 109 ASP A N 1
ATOM 882 C CA . ASP A 1 109 ? 4.804 2.652 -4.201 1.00 84.38 109 ASP A CA 1
ATOM 883 C C . ASP A 1 109 ? 3.474 2.284 -4.846 1.00 84.38 109 ASP A C 1
ATOM 885 O O . ASP A 1 109 ? 3.205 2.599 -6.010 1.00 84.38 109 ASP A O 1
ATOM 889 N N . LEU A 1 110 ? 2.649 1.585 -4.077 1.00 85.12 110 LEU A N 1
ATOM 890 C CA . LEU A 1 110 ? 1.351 1.096 -4.520 1.00 85.12 110 LEU A CA 1
ATOM 891 C C . LEU A 1 110 ? 0.344 2.227 -4.761 1.00 85.12 110 LEU A C 1
ATOM 893 O O . LEU A 1 110 ? -0.599 2.015 -5.523 1.00 85.12 110 LEU A O 1
ATOM 897 N N . THR A 1 111 ? 0.566 3.414 -4.186 1.00 82.56 111 THR A N 1
ATOM 898 C CA . THR A 1 111 ? -0.307 4.592 -4.341 1.00 82.56 111 THR A CA 1
ATOM 899 C C . THR A 1 111 ? -0.060 5.362 -5.638 1.00 82.56 111 THR A C 1
ATOM 901 O O . THR A 1 111 ? -0.893 6.164 -6.054 1.00 82.56 111 THR A O 1
ATOM 904 N N . LYS A 1 112 ? 1.074 5.124 -6.309 1.00 84.06 112 LYS A N 1
ATOM 905 C CA . LYS A 1 112 ? 1.450 5.836 -7.535 1.00 84.06 112 LYS A CA 1
ATOM 906 C C . LYS A 1 112 ? 1.090 5.045 -8.788 1.00 84.06 112 LYS A C 1
ATOM 908 O O . LYS A 1 112 ? 1.097 3.809 -8.808 1.00 84.06 112 LYS A O 1
ATOM 913 N N . ALA A 1 113 ? 0.824 5.783 -9.866 1.00 83.50 113 ALA A N 1
ATOM 914 C CA . ALA A 1 113 ? 0.669 5.200 -11.190 1.00 83.50 113 ALA A CA 1
ATOM 915 C C . ALA A 1 113 ? 1.966 4.493 -11.611 1.00 83.50 113 ALA A C 1
ATOM 917 O O . ALA A 1 113 ? 3.071 4.989 -11.385 1.00 83.50 113 ALA A O 1
ATOM 918 N N . ARG A 1 114 ? 1.819 3.316 -12.221 1.00 85.19 114 ARG A N 1
ATOM 919 C CA . ARG A 1 114 ? 2.933 2.460 -12.632 1.00 85.19 114 ARG A CA 1
ATOM 920 C C . ARG A 1 114 ? 3.050 2.464 -14.159 1.00 85.19 114 ARG A C 1
ATOM 922 O O . ARG A 1 114 ? 2.041 2.212 -14.824 1.00 85.19 114 ARG A O 1
ATOM 929 N N . PRO A 1 115 ? 4.233 2.750 -14.727 1.00 84.81 115 PRO A N 1
ATOM 930 C CA . PRO A 1 115 ? 4.420 2.730 -16.173 1.00 84.81 115 PRO A CA 1
ATOM 931 C C . PRO A 1 115 ? 4.235 1.313 -16.728 1.00 84.81 115 PRO A C 1
ATOM 933 O O . PRO A 1 115 ? 4.691 0.342 -16.146 1.00 84.81 115 PRO A O 1
ATOM 936 N N . ARG A 1 116 ? 3.585 1.170 -17.884 1.00 86.62 116 ARG A N 1
ATOM 937 C CA . ARG A 1 116 ? 3.465 -0.139 -18.571 1.00 86.62 116 ARG A CA 1
ATOM 938 C C . ARG A 1 116 ? 4.578 -0.366 -19.594 1.00 86.62 116 ARG A C 1
ATOM 940 O O . ARG A 1 116 ? 4.778 -1.479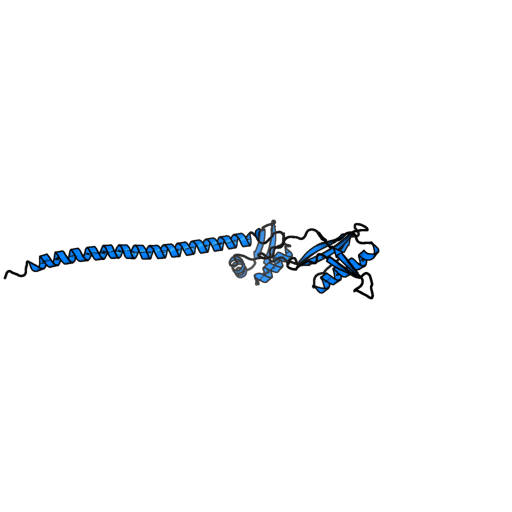 -20.069 1.00 86.62 116 ARG A O 1
ATOM 947 N N . HIS A 1 117 ? 5.292 0.707 -19.926 1.00 86.94 117 HIS A N 1
ATOM 948 C CA . HIS A 1 117 ? 6.358 0.724 -20.912 1.00 86.94 117 HIS A CA 1
ATOM 949 C C . HIS A 1 117 ? 7.521 1.567 -20.396 1.00 86.94 117 HIS A C 1
ATOM 951 O O . HIS A 1 117 ? 7.308 2.563 -19.704 1.00 86.94 117 HIS A O 1
ATOM 957 N N . VAL A 1 118 ? 8.739 1.175 -20.754 1.00 83.88 118 VAL A N 1
ATOM 958 C CA . VAL A 1 118 ? 9.970 1.914 -20.449 1.00 83.88 118 VAL A CA 1
ATOM 959 C C . VAL A 1 118 ? 10.745 2.160 -21.736 1.00 83.88 118 VAL A C 1
ATOM 961 O O . VAL A 1 118 ? 10.743 1.312 -22.628 1.00 83.88 118 VAL A O 1
ATOM 964 N N . TRP A 1 119 ? 11.389 3.317 -21.849 1.00 83.12 119 TRP A N 1
ATOM 965 C CA . TRP A 1 119 ? 12.190 3.657 -23.022 1.00 83.12 119 TRP A CA 1
ATOM 966 C C . TRP A 1 119 ? 13.609 3.104 -22.896 1.00 83.12 119 TRP A C 1
ATOM 968 O O . TRP A 1 119 ? 14.343 3.470 -21.985 1.00 83.12 119 TRP A O 1
ATOM 978 N N . ILE A 1 120 ? 14.028 2.224 -23.796 1.00 80.25 120 ILE A N 1
ATOM 979 C CA . ILE A 1 120 ? 15.399 1.709 -23.816 1.00 80.25 120 ILE A CA 1
ATOM 980 C C . ILE A 1 120 ? 16.195 2.518 -24.831 1.00 80.25 120 ILE A C 1
ATOM 982 O O . ILE A 1 120 ? 15.908 2.405 -26.021 1.00 80.25 120 ILE A O 1
ATOM 986 N N . GLY A 1 121 ? 17.198 3.268 -24.373 1.00 79.75 121 GLY A N 1
ATOM 987 C CA . GLY A 1 121 ? 18.210 3.851 -25.257 1.00 79.75 121 GLY A CA 1
ATOM 988 C C . GLY A 1 121 ? 19.064 2.744 -25.875 1.00 79.75 121 GLY A C 1
ATOM 989 O O . GLY A 1 121 ? 19.544 1.860 -25.160 1.00 79.75 121 GLY A O 1
ATOM 990 N N . LEU A 1 122 ? 19.175 2.747 -27.200 1.00 73.56 122 LEU A N 1
ATOM 991 C CA . LEU A 1 122 ? 20.026 1.831 -27.966 1.00 73.56 122 LEU A CA 1
ATOM 992 C C . LEU A 1 122 ? 21.401 2.439 -28.250 1.00 73.56 122 LEU A C 1
ATOM 994 O O . LEU A 1 122 ? 22.340 1.689 -28.500 1.00 73.56 122 LEU A O 1
ATOM 998 N N . ASP A 1 123 ? 21.494 3.764 -28.183 1.00 74.75 123 ASP A N 1
ATOM 999 C CA . ASP A 1 123 ? 22.718 4.535 -28.336 1.00 74.75 123 ASP A CA 1
ATOM 1000 C C . ASP A 1 123 ? 23.095 5.192 -26.994 1.00 74.75 123 ASP A C 1
ATOM 1002 O O . ASP A 1 123 ? 22.219 5.604 -26.224 1.00 74.75 123 ASP A O 1
ATOM 1006 N N . GLU A 1 124 ? 24.389 5.208 -26.665 1.00 68.62 124 GLU A N 1
ATOM 1007 C CA . GLU A 1 124 ? 24.889 5.777 -25.404 1.00 68.62 124 GLU A CA 1
ATOM 1008 C C . GLU A 1 124 ? 25.026 7.308 -25.468 1.00 68.62 124 GLU A C 1
ATOM 1010 O O . GLU A 1 124 ? 24.950 7.967 -24.429 1.00 68.62 124 GLU A O 1
ATOM 1015 N N . GLU A 1 125 ? 25.194 7.872 -26.666 1.00 73.44 125 GLU A N 1
ATOM 1016 C CA . GLU A 1 125 ? 25.387 9.302 -26.920 1.00 73.44 125 GLU A CA 1
ATOM 1017 C C . GLU A 1 125 ? 24.058 9.985 -27.273 1.00 73.44 125 GLU A C 1
ATOM 1019 O O . GLU A 1 125 ? 23.789 11.095 -26.807 1.00 73.44 125 GLU A O 1
ATOM 1024 N N . ASP A 1 126 ? 23.185 9.299 -28.017 1.00 74.94 126 ASP A N 1
ATOM 1025 C CA . ASP A 1 126 ? 21.854 9.780 -28.383 1.00 74.94 126 ASP A CA 1
ATOM 1026 C C . ASP A 1 126 ? 20.726 8.960 -27.732 1.00 74.94 126 ASP A C 1
ATOM 1028 O O . ASP A 1 126 ? 20.196 7.983 -28.267 1.00 74.94 126 ASP A O 1
ATOM 1032 N N . LEU A 1 127 ? 20.270 9.438 -26.574 1.00 70.00 127 LEU A N 1
ATOM 1033 C CA . LEU A 1 127 ? 19.163 8.837 -25.825 1.00 70.00 127 LEU A CA 1
ATOM 1034 C C . LEU A 1 127 ? 17.806 8.891 -26.562 1.00 70.00 127 LEU A C 1
ATOM 1036 O O . LEU A 1 127 ? 16.849 8.246 -26.113 1.00 70.00 127 LEU A O 1
ATOM 1040 N N . THR A 1 128 ? 17.693 9.639 -27.669 1.00 75.62 128 THR A N 1
ATOM 1041 C CA . THR A 1 128 ? 16.494 9.659 -28.527 1.00 75.62 128 THR A CA 1
ATOM 1042 C C . THR A 1 128 ? 16.420 8.455 -29.459 1.00 75.62 128 THR A C 1
ATOM 1044 O O . THR A 1 128 ? 15.339 8.126 -29.954 1.00 75.62 128 THR A O 1
ATOM 1047 N N . ILE A 1 129 ? 17.533 7.743 -29.648 1.00 77.31 129 ILE A N 1
ATOM 1048 C CA . ILE A 1 129 ? 17.585 6.508 -30.418 1.00 77.31 129 ILE A CA 1
ATOM 1049 C C . ILE A 1 129 ? 17.310 5.357 -29.461 1.00 77.31 129 ILE A 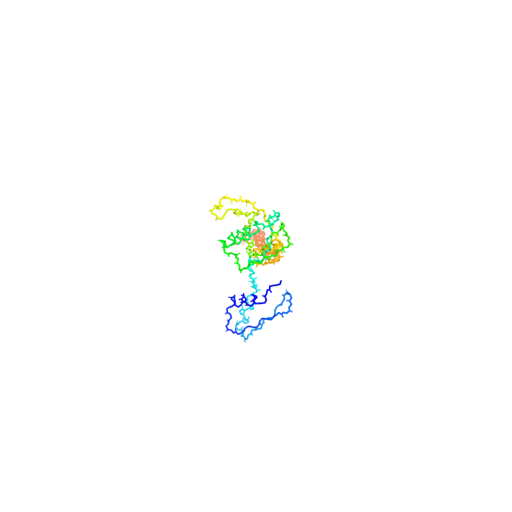C 1
ATOM 1051 O O . ILE A 1 129 ? 18.136 4.953 -28.642 1.00 77.31 129 ILE A O 1
ATOM 1055 N N . GLY A 1 130 ? 16.101 4.817 -29.545 1.00 82.62 130 GLY A N 1
ATOM 1056 C CA . GLY A 1 130 ? 15.646 3.825 -28.592 1.00 82.62 130 GLY A CA 1
ATOM 1057 C C . GLY A 1 130 ? 14.384 3.098 -29.016 1.00 82.62 130 GLY A C 1
ATOM 1058 O O . GLY A 1 130 ? 13.864 3.270 -30.119 1.00 82.62 130 GLY A O 1
ATOM 1059 N N . ARG A 1 131 ? 13.883 2.253 -28.117 1.00 84.25 131 ARG A N 1
ATOM 1060 C CA . ARG A 1 131 ? 12.597 1.574 -28.293 1.00 84.25 131 ARG A CA 1
ATOM 1061 C C . ARG A 1 131 ? 11.795 1.556 -27.005 1.00 84.25 131 ARG A C 1
ATOM 1063 O O . ARG A 1 131 ? 12.348 1.380 -25.919 1.00 84.25 131 ARG A O 1
ATOM 1070 N N . TRP A 1 132 ? 10.473 1.621 -27.129 1.00 86.12 132 TRP A N 1
ATOM 1071 C CA . TRP A 1 132 ? 9.581 1.312 -26.017 1.00 86.12 132 TRP A CA 1
ATOM 1072 C C . TRP A 1 132 ? 9.566 -0.191 -25.750 1.00 86.12 132 TRP A C 1
ATOM 1074 O O . TRP A 1 132 ? 9.362 -1.002 -26.651 1.00 86.12 132 TRP A O 1
ATOM 1084 N N . GLN A 1 133 ? 9.770 -0.560 -24.492 1.00 84.94 133 GLN A N 1
ATOM 1085 C CA . GLN A 1 133 ? 9.711 -1.931 -24.018 1.00 84.94 133 GLN A CA 1
ATOM 1086 C C . GLN A 1 133 ? 8.564 -2.096 -23.041 1.00 84.94 133 GLN A C 1
ATOM 1088 O O . GLN A 1 133 ? 8.510 -1.414 -22.018 1.00 84.94 133 GLN A O 1
ATOM 1093 N N . THR A 1 134 ? 7.679 -3.042 -23.335 1.00 87.69 134 THR A N 1
ATOM 1094 C CA . THR A 1 134 ? 6.620 -3.456 -22.417 1.00 87.69 134 THR A CA 1
ATOM 1095 C C . THR A 1 134 ? 7.220 -4.130 -21.190 1.00 87.69 134 THR A C 1
ATOM 1097 O O . THR A 1 134 ? 8.144 -4.945 -21.305 1.00 87.69 134 THR A O 1
ATOM 1100 N N . ILE A 1 135 ? 6.693 -3.768 -20.023 1.00 87.25 135 ILE A N 1
ATOM 1101 C CA . ILE A 1 135 ? 7.065 -4.345 -18.738 1.00 87.25 135 ILE A CA 1
ATOM 1102 C C . ILE A 1 135 ? 5.834 -4.885 -18.018 1.00 87.25 135 ILE A C 1
ATOM 1104 O O . ILE A 1 135 ? 4.763 -4.279 -18.035 1.00 87.25 135 ILE A O 1
ATOM 1108 N N . ASP A 1 136 ? 6.027 -6.006 -17.339 1.00 88.50 136 ASP A N 1
ATOM 1109 C CA . ASP A 1 136 ? 5.012 -6.670 -16.536 1.00 88.50 136 ASP A CA 1
ATOM 1110 C C . ASP A 1 136 ? 5.440 -6.692 -15.071 1.00 88.50 136 ASP A C 1
ATOM 1112 O O . ASP A 1 136 ? 6.620 -6.849 -14.756 1.00 88.50 136 ASP A O 1
ATOM 1116 N N . TYR A 1 137 ? 4.473 -6.555 -14.169 1.00 88.19 137 TYR A N 1
ATOM 1117 C CA . TYR A 1 137 ? 4.696 -6.628 -12.729 1.00 88.19 137 TYR A CA 1
ATOM 1118 C C . TYR A 1 137 ? 4.222 -7.974 -12.203 1.00 88.19 137 TYR A C 1
ATOM 1120 O O . TYR A 1 137 ? 3.080 -8.374 -12.419 1.00 88.19 137 TYR A O 1
ATOM 1128 N N . GLU A 1 138 ? 5.081 -8.650 -11.460 1.00 88.19 138 GLU A N 1
ATOM 1129 C CA . GLU A 1 138 ? 4.785 -9.945 -10.870 1.00 88.19 138 GLU A CA 1
ATOM 1130 C C . GLU A 1 138 ? 4.284 -9.758 -9.433 1.00 88.19 138 GLU A C 1
ATOM 1132 O O . GLU A 1 138 ? 4.966 -9.160 -8.596 1.00 88.19 138 GLU A O 1
ATOM 1137 N N . SER A 1 139 ? 3.095 -10.299 -9.149 1.00 84.00 139 SER A N 1
ATOM 1138 C CA . SER A 1 139 ? 2.511 -10.383 -7.803 1.00 84.00 139 SER A CA 1
ATOM 1139 C C . SER A 1 139 ? 2.397 -9.037 -7.070 1.00 84.00 139 SER A C 1
ATOM 1141 O O . SER A 1 139 ? 2.870 -8.906 -5.942 1.00 84.00 139 SER A O 1
ATOM 1143 N N . ILE A 1 140 ? 1.760 -8.032 -7.690 1.00 87.31 140 ILE A N 1
ATOM 1144 C CA . ILE A 1 140 ? 1.461 -6.752 -7.022 1.00 87.31 140 ILE A CA 1
ATOM 1145 C C . ILE A 1 140 ? 0.486 -7.012 -5.860 1.00 87.31 140 ILE A C 1
ATOM 1147 O O . ILE A 1 140 ? -0.648 -7.427 -6.115 1.00 87.31 140 ILE A O 1
ATOM 1151 N N . PRO A 1 141 ? 0.876 -6.763 -4.598 1.00 87.38 141 PRO A N 1
ATOM 1152 C CA . PRO A 1 141 ? -0.038 -6.938 -3.481 1.00 87.38 141 PRO A CA 1
ATOM 1153 C C . PRO A 1 141 ? -1.103 -5.827 -3.485 1.00 87.38 141 PRO A C 1
ATOM 1155 O O . PRO A 1 141 ? -0.781 -4.671 -3.772 1.00 87.38 141 PRO A O 1
ATOM 1158 N N . PRO A 1 142 ? -2.364 -6.136 -3.138 1.00 88.25 142 PRO A N 1
ATOM 1159 C CA . PRO A 1 142 ? -3.375 -5.107 -2.921 1.00 88.25 142 PRO A CA 1
ATOM 1160 C C . PRO A 1 142 ? -3.002 -4.236 -1.714 1.00 88.25 142 PRO A C 1
ATOM 1162 O O . PRO A 1 142 ? -2.394 -4.713 -0.753 1.00 88.25 142 PRO A O 1
ATOM 1165 N N . TYR A 1 143 ? -3.380 -2.961 -1.761 1.00 88.69 143 TYR A N 1
ATOM 1166 C CA . TYR A 1 143 ? -3.155 -1.999 -0.686 1.00 88.69 143 TYR A CA 1
ATOM 1167 C C . TYR A 1 143 ? -4.445 -1.252 -0.385 1.00 88.69 143 TYR A C 1
ATOM 1169 O O . TYR A 1 143 ? -5.108 -0.728 -1.281 1.00 88.69 143 TYR A O 1
ATOM 1177 N N . CYS A 1 144 ? -4.801 -1.206 0.892 1.00 88.62 144 CYS A N 1
ATOM 1178 C CA . CYS A 1 144 ? -5.980 -0.505 1.356 1.00 88.62 144 CYS A CA 1
ATOM 1179 C C . CYS A 1 144 ? -5.605 0.913 1.780 1.00 88.62 144 CYS A C 1
ATOM 1181 O O . CYS A 1 144 ? -4.952 1.096 2.802 1.00 88.62 144 CYS A O 1
ATOM 1183 N N . GLU A 1 145 ? -6.076 1.922 1.050 1.00 87.19 145 GLU A N 1
ATOM 1184 C CA . GLU A 1 145 ? -5.837 3.335 1.385 1.00 87.19 145 GLU A CA 1
ATOM 1185 C C . GLU A 1 145 ? -6.550 3.782 2.672 1.00 87.19 145 GLU A C 1
ATOM 1187 O O . GLU A 1 145 ? -6.098 4.716 3.327 1.00 87.19 145 GLU A O 1
ATOM 1192 N N . TYR A 1 146 ? -7.633 3.097 3.068 1.00 86.81 146 TYR A N 1
ATOM 1193 C CA . TYR A 1 146 ? -8.397 3.436 4.273 1.00 86.81 146 TYR A CA 1
ATOM 1194 C C . TYR A 1 146 ? -7.644 3.067 5.552 1.00 86.81 146 TYR A C 1
ATOM 1196 O O . TYR A 1 146 ? -7.426 3.910 6.415 1.00 86.81 146 TYR A O 1
ATOM 1204 N N . CYS A 1 147 ? -7.246 1.797 5.688 1.00 84.31 147 CYS A N 1
ATOM 1205 C CA . CYS A 1 147 ? -6.529 1.334 6.876 1.00 84.31 147 CYS A CA 1
ATOM 1206 C C . CYS A 1 147 ? -5.010 1.318 6.694 1.00 84.31 147 CYS A C 1
ATOM 1208 O O . CYS A 1 147 ? -4.313 0.936 7.629 1.00 84.31 147 CYS A O 1
ATOM 1210 N N . LYS A 1 148 ? -4.501 1.675 5.507 1.00 85.75 148 LYS A N 1
ATOM 1211 C CA . LYS A 1 148 ? -3.074 1.687 5.155 1.00 85.75 148 LYS A CA 1
ATOM 1212 C C . LYS A 1 148 ? -2.386 0.351 5.443 1.00 85.75 148 LYS A C 1
ATOM 1214 O O . LYS A 1 148 ? -1.350 0.299 6.090 1.00 85.75 148 LYS A O 1
ATOM 1219 N N . HIS A 1 149 ? -3.008 -0.751 5.025 1.00 83.06 149 HIS A N 1
ATOM 1220 C CA . HIS A 1 149 ? -2.441 -2.099 5.158 1.00 83.06 149 HIS A CA 1
ATOM 1221 C C . HIS A 1 149 ? -2.376 -2.792 3.800 1.00 83.06 149 HIS A C 1
ATOM 1223 O O . HIS A 1 149 ? -3.248 -2.603 2.947 1.00 83.06 149 HIS A O 1
ATOM 1229 N N . GLN A 1 150 ? -1.371 -3.643 3.631 1.00 84.25 150 GLN A N 1
ATOM 1230 C CA . GLN A 1 150 ? -1.215 -4.503 2.466 1.00 84.25 150 GLN A CA 1
ATOM 1231 C C . GLN A 1 150 ? -2.082 -5.770 2.608 1.00 84.25 150 GLN A C 1
ATOM 1233 O O . GLN A 1 150 ? -2.381 -6.234 3.710 1.00 84.25 150 GLN A O 1
ATOM 1238 N N . GLY A 1 151 ? -2.487 -6.360 1.482 1.00 84.31 151 GLY A N 1
ATOM 1239 C CA . GLY A 1 151 ? -3.162 -7.663 1.423 1.00 84.31 151 GLY A CA 1
ATOM 1240 C C . GLY A 1 151 ? -4.682 -7.636 1.235 1.00 84.31 151 GLY A C 1
ATOM 1241 O O . GLY A 1 151 ? -5.269 -8.704 1.108 1.00 84.31 151 GLY A O 1
ATOM 1242 N N . HIS A 1 152 ? -5.317 -6.463 1.160 1.00 88.38 152 HIS A N 1
ATOM 1243 C CA . HIS A 1 152 ? -6.729 -6.332 0.776 1.00 88.38 152 HIS A CA 1
ATOM 1244 C C . HIS A 1 152 ? -7.010 -4.968 0.138 1.00 88.38 152 HIS A C 1
ATOM 1246 O O . HIS A 1 152 ? -6.236 -4.024 0.313 1.00 88.38 152 HIS A O 1
ATOM 1252 N N . MET A 1 153 ? -8.120 -4.857 -0.590 1.00 88.44 153 MET A N 1
ATOM 1253 C CA . MET A 1 153 ? -8.569 -3.589 -1.173 1.00 88.44 153 MET A CA 1
ATOM 1254 C C . MET A 1 153 ? -9.509 -2.833 -0.229 1.00 88.44 153 MET A C 1
ATOM 1256 O O . MET A 1 153 ? -10.091 -3.403 0.693 1.00 88.44 153 MET A O 1
ATOM 1260 N N . GLY A 1 154 ? -9.715 -1.537 -0.480 1.00 86.88 154 GLY A N 1
ATOM 1261 C CA . GLY A 1 154 ? -10.559 -0.686 0.368 1.00 86.88 154 GLY A CA 1
ATOM 1262 C C . GLY A 1 154 ? -11.993 -1.193 0.573 1.00 86.88 154 GLY A C 1
ATOM 1263 O O . GLY A 1 154 ? -12.560 -0.971 1.639 1.00 86.88 154 GLY A O 1
ATOM 1264 N N . TYR A 1 155 ? -12.568 -1.900 -0.403 1.00 85.25 155 TYR A N 1
ATOM 1265 C CA . TYR A 1 155 ? -13.918 -2.470 -0.305 1.00 85.25 155 TYR A CA 1
ATOM 1266 C C . TYR A 1 155 ? -13.991 -3.743 0.559 1.00 85.25 155 TYR A C 1
ATOM 1268 O O . TYR A 1 155 ? -15.057 -4.080 1.058 1.00 85.25 155 TYR A O 1
ATOM 1276 N N . GLU A 1 156 ? -12.863 -4.415 0.801 1.00 88.44 156 GLU A N 1
ATOM 1277 C CA . GLU A 1 156 ? -12.752 -5.592 1.684 1.00 88.44 156 GLU A CA 1
ATOM 1278 C C . GLU A 1 156 ? -12.254 -5.201 3.083 1.00 88.44 156 GLU A C 1
ATOM 1280 O O . GLU A 1 156 ? -11.989 -6.046 3.945 1.00 88.44 156 GLU A O 1
ATOM 1285 N N . CYS A 1 157 ? -12.074 -3.900 3.317 1.00 88.50 157 CYS A N 1
ATOM 1286 C CA . CYS A 1 157 ? -11.500 -3.399 4.546 1.00 88.50 157 CYS A CA 1
ATOM 1287 C C . CYS A 1 157 ? -12.490 -3.530 5.702 1.00 88.50 157 CYS A C 1
ATOM 1289 O O . CYS A 1 157 ? -13.435 -2.754 5.838 1.00 88.50 157 CYS A O 1
ATOM 1291 N N . LYS A 1 158 ? -12.210 -4.469 6.608 1.00 86.38 158 LYS A N 1
ATOM 1292 C CA . LYS A 1 158 ? -13.004 -4.691 7.827 1.00 86.38 158 LYS A CA 1
ATOM 1293 C C . LYS A 1 158 ? -13.127 -3.442 8.701 1.00 86.38 158 LYS A C 1
ATOM 1295 O O . LYS A 1 158 ? -14.143 -3.268 9.367 1.00 86.38 158 LYS A O 1
ATOM 1300 N N . PHE A 1 159 ? -12.106 -2.579 8.707 1.00 84.69 159 PHE A N 1
ATOM 1301 C CA . PHE A 1 159 ? -12.155 -1.312 9.440 1.00 84.69 159 PHE A CA 1
ATOM 1302 C C . PHE A 1 159 ? -13.170 -0.356 8.820 1.00 84.69 159 PHE A C 1
ATOM 1304 O O . PHE A 1 159 ? -14.039 0.135 9.533 1.00 84.69 159 PHE A O 1
ATOM 1311 N N . LYS A 1 160 ? -13.111 -0.169 7.496 1.00 86.88 160 LYS A N 1
ATOM 1312 C CA . LYS A 1 160 ? -14.042 0.691 6.761 1.00 86.88 160 LYS A CA 1
ATOM 1313 C C . LYS A 1 160 ? -15.486 0.224 6.926 1.00 86.88 160 LYS A C 1
ATOM 1315 O O . LYS A 1 160 ? -16.337 1.019 7.306 1.00 86.88 160 LYS A O 1
ATOM 1320 N N . ILE A 1 161 ? -15.732 -1.074 6.732 1.00 89.25 161 ILE A N 1
ATOM 1321 C CA . ILE A 1 161 ? -17.066 -1.677 6.870 1.00 89.25 161 ILE A CA 1
ATOM 1322 C C . ILE A 1 161 ? -17.631 -1.422 8.275 1.00 89.25 161 ILE A C 1
ATOM 1324 O O . ILE A 1 161 ? -18.739 -0.911 8.414 1.00 89.25 161 ILE A O 1
ATOM 1328 N N . ARG A 1 162 ? -16.850 -1.697 9.328 1.00 86.81 162 ARG A N 1
ATOM 1329 C CA . ARG A 1 162 ? -17.293 -1.500 10.717 1.00 86.81 162 ARG A CA 1
ATOM 1330 C C . ARG A 1 162 ? -17.572 -0.032 11.050 1.00 86.81 162 ARG A C 1
ATOM 1332 O O . ARG A 1 162 ? -18.510 0.261 11.789 1.00 86.81 162 ARG A O 1
ATOM 1339 N N . ASP A 1 163 ? -16.751 0.885 10.549 1.00 87.75 163 ASP A N 1
ATOM 1340 C CA . ASP A 1 163 ? -16.926 2.314 10.809 1.00 87.75 163 ASP A CA 1
ATOM 1341 C C . ASP A 1 163 ? -18.157 2.866 10.067 1.00 87.75 163 ASP A C 1
ATOM 1343 O O . ASP A 1 163 ? -18.902 3.671 10.628 1.00 87.75 163 ASP A O 1
ATOM 1347 N N . GLU A 1 164 ? -18.427 2.387 8.850 1.00 90.62 164 GLU A N 1
ATOM 1348 C CA . GLU A 1 164 ? -19.659 2.682 8.108 1.00 90.62 164 GLU A CA 1
ATOM 1349 C C . GLU A 1 164 ? -20.903 2.119 8.811 1.00 90.62 164 GLU A C 1
ATOM 1351 O O . GLU A 1 164 ? -21.898 2.829 8.955 1.00 90.62 164 GLU A O 1
ATOM 1356 N N . GLU A 1 165 ? -20.855 0.883 9.314 1.00 91.75 165 GLU A N 1
ATOM 1357 C CA . GLU A 1 165 ? -21.939 0.288 10.110 1.00 91.75 165 GLU A CA 1
ATOM 1358 C C . GLU A 1 165 ? -22.222 1.082 11.391 1.00 91.75 165 GLU A C 1
ATOM 1360 O O . GLU A 1 165 ? -23.380 1.294 11.759 1.00 91.75 165 GLU A O 1
ATOM 1365 N N . PHE A 1 166 ? -21.174 1.542 12.078 1.00 88.69 166 PHE A N 1
ATOM 1366 C CA . PHE A 1 166 ? -21.316 2.344 13.288 1.00 88.69 166 PHE A CA 1
ATOM 1367 C C . PHE A 1 166 ? -21.935 3.716 13.001 1.00 88.69 166 PHE A C 1
ATOM 1369 O O . PHE A 1 166 ? -22.811 4.155 13.749 1.00 88.69 166 PHE A O 1
ATOM 1376 N N . LYS A 1 167 ? -21.528 4.376 11.908 1.00 90.06 167 LYS A N 1
ATOM 1377 C CA . LYS A 1 167 ? -22.141 5.633 11.451 1.00 90.06 167 LYS A CA 1
ATOM 1378 C C . LYS A 1 167 ? -23.618 5.442 11.123 1.00 90.06 167 LYS A C 1
ATOM 1380 O O . LYS A 1 167 ? -24.445 6.141 11.701 1.00 90.06 167 LYS A O 1
ATOM 1385 N N . LYS A 1 168 ? -23.956 4.416 10.333 1.00 92.19 168 LYS A N 1
ATOM 1386 C CA . LYS A 1 168 ? -25.350 4.071 10.012 1.00 92.19 168 LYS A CA 1
ATOM 1387 C C . LYS A 1 168 ? -26.183 3.822 11.267 1.00 92.19 168 LYS A C 1
ATOM 1389 O O . LYS A 1 168 ? -27.309 4.296 11.365 1.00 92.19 168 LYS A O 1
ATOM 1394 N N . ARG A 1 169 ? -25.641 3.110 12.262 1.00 90.00 169 ARG A N 1
ATOM 1395 C CA . ARG A 1 169 ? -26.347 2.868 13.530 1.00 90.00 169 ARG A CA 1
ATOM 1396 C C . ARG A 1 169 ? -26.615 4.170 14.290 1.00 90.00 169 ARG A C 1
ATOM 1398 O O . ARG A 1 169 ? -27.729 4.363 14.766 1.00 90.00 169 ARG A O 1
ATOM 1405 N N . LYS A 1 170 ? -25.632 5.074 14.358 1.00 89.06 170 LYS A N 1
ATOM 1406 C CA . LYS A 1 170 ? -25.795 6.396 14.983 1.00 89.06 170 LYS A CA 1
ATOM 1407 C C . LYS A 1 170 ? -26.814 7.275 14.260 1.00 89.06 170 LYS A C 1
ATOM 1409 O O . LYS A 1 170 ? -27.605 7.937 14.922 1.00 89.06 170 LYS A O 1
ATOM 1414 N N . GLU A 1 171 ? -26.805 7.270 12.931 1.00 91.88 171 GLU A N 1
ATOM 1415 C CA . GLU A 1 171 ? -27.769 8.004 12.102 1.00 91.88 171 GLU A CA 1
ATOM 1416 C C . GLU A 1 171 ? -29.195 7.483 12.335 1.00 91.88 171 GLU A C 1
ATOM 1418 O O . GLU A 1 171 ? -30.086 8.259 12.672 1.00 91.88 171 GLU A O 1
ATOM 1423 N N . LEU A 1 172 ? -29.393 6.159 12.309 1.00 89.44 172 LEU A N 1
ATOM 1424 C CA . LEU A 1 172 ? -30.684 5.527 12.613 1.00 89.44 172 LEU A CA 1
ATOM 1425 C C . LEU A 1 172 ? -31.173 5.827 14.040 1.00 89.44 172 LEU A C 1
ATOM 1427 O O . LEU A 1 172 ? -32.372 5.980 14.275 1.00 89.44 172 LEU A O 1
ATOM 1431 N N . GLU A 1 173 ? -30.270 5.887 15.020 1.00 88.19 173 GLU A N 1
ATOM 1432 C CA . GLU A 1 173 ? -30.604 6.263 16.398 1.00 88.19 173 GLU A CA 1
ATOM 1433 C C . GLU A 1 173 ? -30.981 7.746 16.523 1.00 88.19 173 GLU A C 1
ATOM 1435 O O . GLU A 1 173 ? -31.896 8.078 17.281 1.00 88.19 173 GLU A O 1
ATOM 1440 N N . ALA A 1 174 ? -30.319 8.635 15.778 1.00 87.12 174 ALA A N 1
ATOM 1441 C CA . ALA A 1 174 ? -30.658 10.055 15.725 1.00 87.12 174 ALA A CA 1
ATOM 1442 C C . ALA A 1 174 ? -32.036 10.278 15.082 1.00 87.12 174 ALA A C 1
ATOM 1444 O O . ALA A 1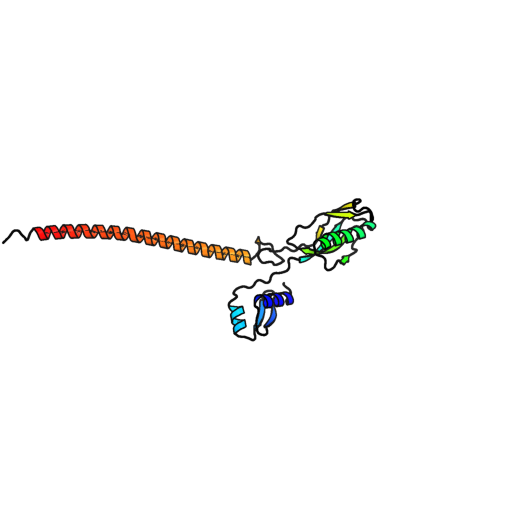 174 ? -32.869 10.967 15.668 1.00 87.12 174 ALA A O 1
ATOM 1445 N N . GLU A 1 175 ? -32.330 9.613 13.961 1.00 84.88 175 GLU A N 1
ATOM 1446 C CA . GLU A 1 175 ? -33.641 9.675 13.300 1.00 84.88 175 GLU A CA 1
ATOM 1447 C C . GLU A 1 175 ? -34.779 9.169 14.197 1.00 84.88 175 GLU A C 1
ATOM 1449 O O . GLU A 1 175 ? -35.865 9.749 14.220 1.00 84.88 175 GLU A O 1
ATOM 1454 N N . LYS A 1 176 ? -34.550 8.099 14.971 1.00 81.81 176 LYS A N 1
ATOM 1455 C CA . LYS A 1 176 ? -35.537 7.595 15.941 1.00 81.81 176 LYS A CA 1
ATOM 1456 C C . LYS A 1 176 ? -35.783 8.582 17.082 1.00 81.81 176 LYS A C 1
ATOM 1458 O O . LYS A 1 176 ? -36.920 8.719 17.529 1.00 81.81 176 LYS A O 1
ATOM 1463 N N . LYS A 1 177 ? -34.745 9.280 17.556 1.00 76.50 177 LYS A N 1
ATOM 1464 C CA . LYS A 1 177 ? -34.889 10.331 18.578 1.00 76.50 177 LYS A CA 1
ATOM 1465 C C . LYS A 1 177 ? -35.646 11.549 18.046 1.00 76.50 177 LYS A C 1
ATOM 1467 O O . LYS A 1 177 ? -36.428 12.129 18.796 1.00 76.50 177 LYS A O 1
ATOM 1472 N N . ASP A 1 178 ? -35.449 11.902 16.779 1.00 72.12 178 ASP A N 1
ATOM 1473 C CA . ASP A 1 178 ? -36.167 12.997 16.120 1.00 72.12 178 ASP A CA 1
ATOM 1474 C C . 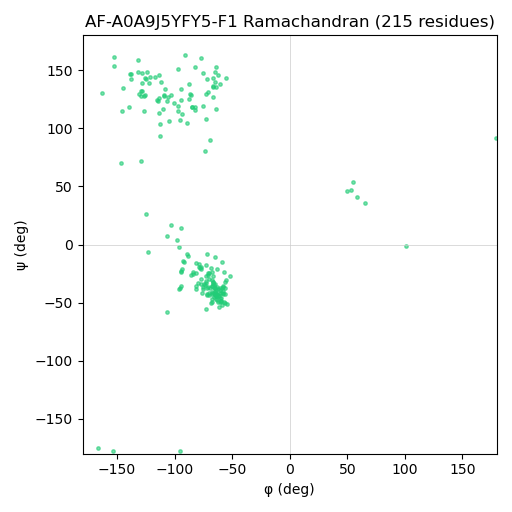ASP A 1 178 ? -37.661 12.661 15.943 1.00 72.12 178 ASP A C 1
ATOM 1476 O O . ASP A 1 178 ? -38.540 13.398 16.393 1.00 72.12 178 ASP A O 1
ATOM 1480 N N . LYS A 1 179 ? -37.966 11.452 15.447 1.00 70.94 179 LYS A N 1
ATOM 1481 C CA . LYS A 1 179 ? -39.347 10.946 15.328 1.00 70.94 179 LYS A CA 1
ATOM 1482 C C . LYS A 1 179 ? -40.070 10.867 16.678 1.00 70.94 179 LYS A C 1
ATOM 1484 O O . LYS A 1 179 ? -41.211 11.310 16.773 1.00 70.94 179 LYS A O 1
ATOM 1489 N N . ASN A 1 180 ? -39.400 10.405 17.738 1.00 59.66 180 ASN A N 1
ATOM 1490 C CA . ASN A 1 180 ? -39.981 10.370 19.087 1.00 59.66 180 ASN A CA 1
ATOM 1491 C C . ASN A 1 180 ? -40.267 11.775 19.656 1.00 59.66 180 ASN A C 1
ATOM 1493 O O . ASN A 1 180 ? -41.264 11.951 20.357 1.00 59.66 180 ASN A O 1
ATOM 1497 N N . LYS A 1 181 ? -39.441 12.787 19.342 1.00 58.19 181 LYS A N 1
ATOM 1498 C CA . LYS A 1 181 ? -39.726 14.192 19.690 1.00 58.19 181 LYS A CA 1
ATOM 1499 C C . LYS A 1 181 ? -40.934 14.732 18.918 1.00 58.19 181 LYS A C 1
ATOM 1501 O O . LYS A 1 181 ? -41.787 15.387 19.513 1.00 58.19 181 LYS A O 1
ATOM 1506 N N . GLY A 1 182 ? -41.038 14.428 17.623 1.00 52.78 182 GLY A N 1
ATOM 1507 C CA . GLY A 1 182 ? -42.173 14.824 16.784 1.00 52.78 182 GLY A CA 1
ATOM 1508 C C . GLY A 1 182 ? -43.505 14.188 17.206 1.00 52.78 182 GLY A C 1
ATOM 1509 O O . GLY A 1 182 ? -44.539 14.854 17.184 1.00 52.78 182 GLY A O 1
ATOM 1510 N N . GLU A 1 183 ? -43.497 12.928 17.649 1.00 53.59 183 GLU A N 1
ATOM 1511 C CA . GLU A 1 183 ? -44.693 12.241 18.162 1.00 53.59 183 GLU A CA 1
ATOM 1512 C C . GLU A 1 183 ? -45.111 12.708 19.568 1.00 53.59 183 GLU A C 1
ATOM 1514 O O . GLU A 1 183 ? -46.310 12.805 19.843 1.00 53.59 183 GLU A O 1
ATOM 1519 N N . GLN A 1 184 ? -44.164 13.070 20.445 1.00 50.09 184 GLN A N 1
ATOM 1520 C CA . GLN A 1 184 ? -44.477 13.698 21.739 1.00 50.09 184 GLN A CA 1
ATOM 1521 C C . GLN A 1 184 ? -45.133 15.079 21.577 1.00 50.09 184 GLN A C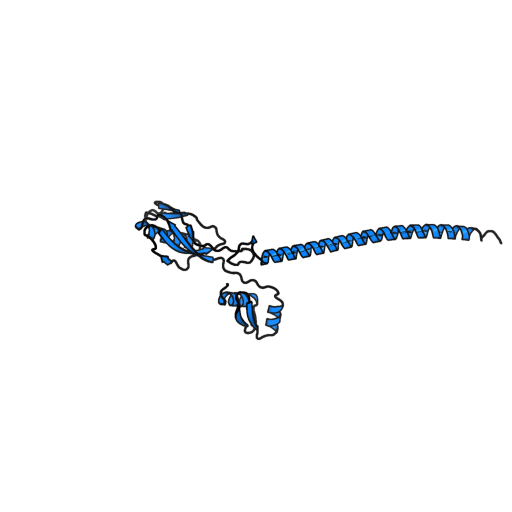 1
ATOM 1523 O O . GLN A 1 184 ? -46.067 15.391 22.316 1.00 50.09 184 GLN A O 1
ATOM 1528 N N . LEU A 1 185 ? -44.717 15.874 20.583 1.00 50.56 185 LEU A N 1
ATOM 1529 C CA . LEU A 1 185 ? -45.346 17.164 20.258 1.00 50.56 185 LEU A CA 1
ATOM 1530 C C . LEU A 1 185 ? -46.774 17.004 19.705 1.00 50.56 185 LEU A C 1
ATOM 1532 O O . LEU A 1 185 ? -47.649 17.799 20.041 1.00 50.56 185 LEU A O 1
ATOM 1536 N N . LYS A 1 186 ? -47.050 15.956 18.915 1.00 49.03 186 LYS A N 1
ATOM 1537 C CA . LYS A 1 186 ? -48.406 15.682 18.402 1.00 49.03 186 LYS A CA 1
ATOM 1538 C C . LYS A 1 186 ? -49.367 15.174 19.486 1.00 49.03 186 LYS A C 1
ATOM 1540 O O . LYS A 1 186 ? -50.482 15.678 19.579 1.00 49.03 186 LYS A O 1
ATOM 1545 N N . LYS A 1 187 ? -48.932 14.264 20.370 1.00 46.69 187 LYS A N 1
ATOM 1546 C CA . LYS A 1 187 ? -49.767 13.771 21.491 1.00 46.69 187 LYS A CA 1
ATOM 1547 C C . LYS A 1 187 ? -50.078 14.839 22.551 1.00 46.69 187 LYS A C 1
ATOM 1549 O O . LYS A 1 187 ? -51.112 14.747 23.216 1.00 46.69 187 LYS A O 1
ATOM 1554 N N . GLY A 1 188 ? -49.219 15.849 22.708 1.00 43.00 188 GLY A N 1
ATOM 1555 C CA . GLY A 1 188 ? -49.470 17.000 23.585 1.00 43.00 188 GLY A CA 1
ATOM 1556 C C . GLY A 1 188 ? -50.574 17.941 23.083 1.00 43.00 188 GLY A C 1
ATOM 1557 O O . GLY A 1 188 ? -51.281 18.532 23.896 1.00 43.00 188 GLY A O 1
ATOM 1558 N N . ASN A 1 189 ? -50.778 18.043 21.765 1.00 44.97 189 ASN A N 1
ATOM 1559 C CA . ASN A 1 189 ? -51.815 18.912 21.196 1.00 44.97 189 ASN A CA 1
ATOM 1560 C C . ASN A 1 189 ? -53.212 18.268 21.208 1.00 44.97 189 ASN A C 1
ATOM 1562 O O . ASN A 1 189 ? -54.179 18.947 21.554 1.00 44.97 189 ASN A O 1
ATOM 1566 N N . ASP A 1 190 ? -53.326 16.962 20.941 1.00 48.06 190 ASP A N 1
ATOM 1567 C CA . ASP A 1 190 ? -54.623 16.257 20.991 1.00 48.06 190 ASP A CA 1
ATOM 1568 C C . ASP A 1 190 ? -55.198 16.180 22.419 1.00 48.06 190 ASP A C 1
ATOM 1570 O O . ASP A 1 190 ? -56.410 16.248 22.629 1.00 48.06 190 ASP A O 1
ATOM 1574 N N . SER A 1 191 ? -54.331 16.096 23.434 1.00 46.53 191 SER A N 1
ATOM 1575 C CA . SER A 1 191 ? -54.749 16.059 24.844 1.00 46.53 191 SER A CA 1
ATOM 1576 C C . SER A 1 191 ? -55.139 17.431 25.416 1.00 46.53 191 SER A C 1
ATOM 1578 O O . SER A 1 191 ? -55.892 17.484 26.393 1.00 46.53 191 SER A O 1
ATOM 1580 N N . ASN A 1 192 ? -54.705 18.534 24.795 1.00 47.09 192 ASN A N 1
ATOM 1581 C CA . ASN A 1 192 ? -55.134 19.888 25.159 1.00 47.09 192 ASN A CA 1
ATOM 1582 C C . ASN A 1 192 ? -56.493 20.261 24.539 1.00 47.09 192 ASN A C 1
ATOM 1584 O O . ASN A 1 192 ? -57.317 20.854 25.234 1.00 47.09 192 ASN A O 1
ATOM 1588 N N . GLN A 1 193 ? -56.803 19.814 23.315 1.00 47.72 193 GLN A N 1
ATOM 1589 C CA . GLN A 1 193 ? -58.131 20.026 22.710 1.00 47.72 193 GLN A CA 1
ATOM 1590 C C . GLN A 1 193 ? -59.263 19.273 23.432 1.00 47.72 193 GLN A C 1
ATOM 1592 O O . GLN A 1 193 ? -60.382 19.779 23.520 1.00 47.72 193 GLN A O 1
ATOM 1597 N N . ALA A 1 194 ? -58.988 18.095 24.003 1.00 47.22 194 ALA A N 1
ATOM 1598 C CA . ALA A 1 194 ? -59.973 17.365 24.808 1.00 47.22 194 ALA A CA 1
ATOM 1599 C C . ALA A 1 194 ? -60.221 18.005 26.192 1.00 47.22 194 ALA A C 1
ATOM 1601 O O . ALA A 1 194 ? -61.311 17.870 26.747 1.00 47.22 194 ALA A O 1
ATOM 1602 N N . LYS A 1 195 ? -59.237 18.730 26.749 1.00 47.53 195 LYS A N 1
ATOM 1603 C CA . LYS A 1 195 ? -59.363 19.422 28.046 1.00 47.53 195 LYS A CA 1
ATOM 1604 C C . LYS A 1 195 ? -60.027 20.797 27.954 1.00 47.53 195 LYS A C 1
ATOM 1606 O O . LYS A 1 195 ? -60.606 21.229 28.949 1.00 47.53 195 LYS A O 1
ATOM 1611 N N . GLU A 1 196 ? -59.974 21.470 26.805 1.00 46.16 196 GLU A N 1
ATOM 1612 C CA . GLU A 1 196 ? -60.682 22.744 26.603 1.00 46.16 196 GLU A CA 1
ATOM 1613 C C . GLU A 1 196 ? -62.193 22.550 26.414 1.00 46.16 196 GLU A C 1
ATOM 1615 O O . GLU A 1 196 ? -62.967 23.276 27.033 1.00 46.16 196 GLU A O 1
ATOM 1620 N N . LYS A 1 197 ? -62.637 21.501 25.702 1.00 45.06 197 LYS A N 1
ATOM 1621 C CA . LYS A 1 197 ? -64.079 21.220 25.534 1.00 45.06 197 LYS A CA 1
ATOM 1622 C C . LYS A 1 197 ? -64.797 20.816 26.828 1.00 45.06 197 LYS A C 1
ATOM 1624 O O . LYS A 1 197 ? -65.941 21.201 27.029 1.00 45.06 197 LYS A O 1
ATOM 1629 N N . GLY A 1 198 ? -64.122 20.110 27.741 1.00 45.19 198 GLY A N 1
ATOM 1630 C CA . GLY A 1 198 ? -64.714 19.731 29.033 1.00 45.19 198 GLY A CA 1
ATOM 1631 C C . GLY A 1 198 ? -64.904 20.902 30.008 1.00 45.19 198 GLY A C 1
ATOM 1632 O O . GLY A 1 198 ? -65.778 20.850 30.867 1.00 45.19 198 GLY A O 1
ATOM 1633 N N . LYS A 1 199 ? -64.117 21.979 29.874 1.00 46.00 199 LYS A N 1
ATOM 1634 C CA . LYS A 1 199 ? -64.222 23.163 30.746 1.00 46.00 199 LYS A CA 1
ATOM 1635 C C . LYS A 1 199 ? -65.296 24.155 30.296 1.00 46.00 199 LYS A C 1
ATOM 1637 O O . LYS A 1 199 ? -65.800 24.911 31.124 1.00 46.00 199 LYS A O 1
ATOM 1642 N N . GLU A 1 200 ? -65.659 24.148 29.015 1.00 44.09 200 GLU A N 1
ATOM 1643 C CA . GLU A 1 200 ? -66.703 25.025 28.473 1.00 44.09 200 GLU A CA 1
ATOM 1644 C C . GLU A 1 200 ? -68.116 24.519 28.835 1.00 44.09 200 GLU A C 1
ATOM 1646 O O . GLU A 1 200 ? -69.003 25.312 29.163 1.00 44.09 200 GLU A O 1
ATOM 1651 N N . GLU A 1 201 ? -68.313 23.198 28.911 1.00 44.94 201 GLU A N 1
ATOM 1652 C CA . GLU A 1 201 ? -69.590 22.594 29.324 1.00 44.94 201 GLU A CA 1
ATOM 1653 C C . GLU A 1 201 ? -69.864 22.767 30.834 1.00 44.94 201 GLU A C 1
ATOM 1655 O O . GLU A 1 201 ? -70.988 23.101 31.222 1.00 44.94 201 GLU A O 1
ATOM 1660 N N . GLU A 1 202 ? -68.836 22.674 31.687 1.00 47.25 202 GLU A N 1
ATOM 1661 C CA . GLU A 1 202 ? -68.980 22.815 33.148 1.00 47.25 202 GLU A CA 1
ATOM 1662 C C . GLU A 1 202 ? -69.242 24.275 33.588 1.00 47.25 202 GLU A C 1
ATOM 1664 O O . GLU A 1 202 ? -70.009 24.535 34.520 1.00 47.25 202 GLU A O 1
ATOM 1669 N N . HIS A 1 203 ? -68.675 25.259 32.876 1.00 47.94 203 HIS A N 1
ATOM 1670 C CA . HIS A 1 203 ? -68.923 26.686 33.130 1.00 47.94 203 HIS A CA 1
ATOM 1671 C C . HIS A 1 203 ? -70.328 27.127 32.674 1.00 47.94 203 HIS A C 1
ATOM 1673 O O . HIS A 1 203 ? -70.953 27.991 33.296 1.00 47.94 203 HIS A O 1
ATOM 1679 N N . THR A 1 204 ? -70.869 26.504 31.622 1.00 49.94 204 THR A N 1
ATOM 1680 C CA . THR A 1 204 ? -72.199 26.846 31.089 1.00 49.94 204 THR A CA 1
ATOM 1681 C C . THR A 1 204 ? -73.335 26.283 31.954 1.00 49.94 204 THR A C 1
ATOM 1683 O O . THR A 1 204 ? -74.394 26.906 32.055 1.00 49.94 204 THR A O 1
ATOM 1686 N N . GLN A 1 205 ? -73.122 25.153 32.641 1.00 53.78 205 GLN A N 1
ATOM 1687 C CA . GLN A 1 205 ? -74.091 24.606 33.603 1.00 53.78 205 GLN A CA 1
ATOM 1688 C C . GLN A 1 205 ? -74.095 25.366 34.937 1.00 53.78 205 GLN A C 1
ATOM 1690 O O . GLN A 1 205 ? -75.168 25.724 35.426 1.00 53.78 205 GLN A O 1
ATOM 1695 N N . ARG A 1 206 ? -72.925 25.731 35.478 1.00 49.84 206 ARG A N 1
ATOM 1696 C CA . ARG A 1 206 ? -72.834 26.431 36.774 1.00 49.84 206 ARG A CA 1
ATOM 1697 C C . ARG A 1 206 ? -73.413 27.858 36.743 1.00 49.84 206 ARG A C 1
ATOM 1699 O O . ARG A 1 206 ? -73.985 28.312 37.731 1.00 49.84 206 ARG A O 1
ATOM 1706 N N . ASN A 1 207 ? -73.353 28.546 35.599 1.00 50.25 207 ASN A N 1
ATOM 1707 C CA . ASN A 1 207 ? -73.944 29.885 35.444 1.00 50.25 207 ASN A CA 1
ATOM 1708 C C . ASN A 1 207 ? -75.473 29.884 35.262 1.00 50.25 207 ASN A C 1
ATOM 1710 O O . ASN A 1 207 ? -76.121 30.894 35.553 1.00 50.25 207 ASN A O 1
ATOM 1714 N N . LYS A 1 208 ? -76.067 28.763 34.827 1.00 50.88 208 LYS A N 1
ATOM 1715 C CA . LYS A 1 208 ? -77.530 28.611 34.782 1.00 50.88 208 LYS A CA 1
ATOM 1716 C C . LYS A 1 208 ? -78.119 28.379 36.175 1.00 50.88 208 LYS A C 1
ATOM 1718 O O . LYS A 1 208 ? -79.164 28.943 36.474 1.00 50.88 208 LYS A O 1
ATOM 1723 N N . GLU A 1 209 ? -77.427 27.645 37.046 1.00 48.88 209 GLU A N 1
ATOM 1724 C CA . GLU A 1 209 ? -77.875 27.418 38.430 1.00 48.88 209 GLU A CA 1
ATOM 1725 C C . GLU A 1 209 ? -77.714 28.667 39.317 1.00 48.88 209 GLU A C 1
ATOM 1727 O O . GLU A 1 209 ? -78.588 28.967 40.128 1.00 48.88 209 GLU A O 1
ATOM 1732 N N . ALA A 1 210 ? -76.664 29.472 39.108 1.00 51.69 210 ALA A N 1
ATOM 1733 C CA . ALA A 1 210 ? -76.431 30.698 39.882 1.00 51.69 210 ALA A CA 1
ATOM 1734 C C . ALA A 1 210 ? -77.383 31.867 39.541 1.00 51.69 210 ALA A C 1
ATOM 1736 O O . ALA A 1 210 ? -77.508 32.803 40.332 1.00 51.69 210 ALA A O 1
ATOM 1737 N N . SER A 1 211 ? -78.063 31.822 38.389 1.00 49.53 211 SER A N 1
ATOM 1738 C CA . SER A 1 211 ? -79.013 32.866 37.968 1.00 49.53 211 SER A CA 1
ATOM 1739 C C . SER A 1 211 ? -80.444 32.638 38.476 1.00 49.53 211 SER A C 1
ATOM 1741 O O . SER A 1 211 ? -81.264 33.544 38.381 1.00 49.53 211 SER A O 1
ATOM 1743 N N . ILE A 1 212 ? -80.748 31.464 39.044 1.00 52.00 212 ILE A N 1
ATOM 1744 C CA . ILE A 1 212 ? -82.094 31.125 39.543 1.00 52.00 212 ILE A CA 1
ATOM 1745 C C . ILE A 1 212 ? -82.266 31.484 41.036 1.00 52.00 212 ILE A C 1
ATOM 1747 O O . ILE A 1 212 ? -83.387 31.618 41.504 1.00 52.00 212 ILE A O 1
ATOM 1751 N N . GLN A 1 213 ? -81.187 31.740 41.788 1.00 52.41 213 GLN A N 1
ATOM 1752 C CA . GLN A 1 213 ? -81.252 32.034 43.236 1.00 52.41 213 GLN A CA 1
ATOM 1753 C C . GLN A 1 213 ? -81.086 33.520 43.621 1.00 52.41 213 GLN A C 1
ATOM 1755 O O . GLN A 1 213 ? -80.807 33.827 44.777 1.00 52.41 213 GLN A O 1
ATOM 1760 N N . ARG A 1 214 ? -81.239 34.470 42.685 1.00 52.94 214 ARG A N 1
ATOM 1761 C CA . ARG A 1 214 ? -81.189 35.925 42.984 1.00 52.94 214 ARG A CA 1
ATOM 1762 C C . ARG A 1 214 ? -82.428 36.705 42.530 1.00 52.94 214 ARG A C 1
ATOM 1764 O O . ARG A 1 214 ? -82.351 37.905 42.284 1.00 52.94 214 ARG A O 1
ATOM 1771 N N . GLN A 1 215 ? -83.562 36.024 42.438 1.00 51.00 215 GLN A N 1
ATOM 1772 C CA . GLN A 1 215 ? -84.890 36.629 42.376 1.00 51.00 215 GLN A CA 1
ATOM 1773 C C . GLN A 1 215 ? -85.745 35.943 43.436 1.00 51.00 215 GLN A C 1
ATOM 1775 O O . GLN A 1 215 ? -86.525 35.079 43.088 1.00 51.00 215 GLN A O 1
ATOM 1780 N N . ASP A 1 216 ? -85.482 36.234 44.710 1.00 45.34 216 ASP A N 1
ATOM 1781 C CA . ASP A 1 216 ? -86.409 36.071 45.839 1.00 45.34 216 ASP A CA 1
ATOM 1782 C C . ASP A 1 216 ? -85.666 36.514 47.109 1.00 45.34 216 ASP A C 1
ATOM 1784 O O . ASP A 1 216 ? -84.892 35.743 47.676 1.00 45.34 216 ASP A O 1
ATOM 1788 N N . VAL A 1 217 ? -85.815 37.804 47.444 1.00 38.19 217 VAL A N 1
ATOM 1789 C CA . VAL A 1 217 ? -85.944 38.468 48.768 1.00 38.19 217 VAL A CA 1
ATOM 1790 C C . VAL A 1 217 ? -85.660 39.960 48.588 1.00 38.19 217 VAL A C 1
ATOM 1792 O O . VAL A 1 217 ? -84.552 40.309 48.122 1.00 38.19 217 VAL A O 1
#

Radius of gyration: 37.06 Å; Cα contacts (8 Å, |Δi|>4): 248; chains: 1; bounding box: 112×55×79 Å

pLDDT: mean 74.33, std 15.57, range [38.19, 92.25]

Foldseek 3Di:
DDDVVLVVVQVCVVQVDDFDWDWADDDPVDIDIDTPDPVSVVSVVVCPDDARADALKDKWKKKFFQDAQVQLVQVVVQVCVVVVVVPWAPDWDWDCPDRGMTIIITIDRNPDDDDQWTWGQPDPVDSVRTDITGMDIDPDWEADPVRNDTHDYVVPDPVNVVVVVVVVVVVVVVVVVVVVVVVVVVVVVVVVVVVVVVVVVVVVVVVVVVVVPPPDD

Mean predicted aligned error: 15.74 Å

Solvent-accessible surface area (backbone atoms only — not comparable to full-atom values): 12938 Å² total; per-residue (Å²): 128,84,58,66,70,55,53,50,54,49,48,50,70,73,65,68,63,87,62,63,73,50,77,44,88,71,53,99,88,45,67,46,78,46,64,78,37,71,68,48,45,53,56,53,64,69,50,82,74,84,82,74,68,49,76,58,63,40,82,36,41,39,37,31,67,80,36,59,66,86,51,47,64,40,45,53,50,36,57,50,47,66,35,44,80,71,74,34,64,91,60,78,53,78,54,91,77,48,74,43,36,46,37,40,34,36,41,43,53,70,86,53,91,75,78,57,56,47,68,29,46,77,38,95,89,44,68,85,45,56,46,82,40,61,48,45,74,49,81,79,74,43,60,13,81,81,70,29,36,75,75,41,43,58,90,70,32,66,66,56,54,51,53,51,52,51,49,52,51,52,51,55,52,50,52,53,54,51,53,52,52,55,51,54,56,51,59,56,51,61,58,47,59,60,55,54,59,59,53,55,57,56,55,59,53,54,56,58,62,65,65,66,75,77,78,82,132

Sequence (217 aa):
MPKMEFIRKSFILQTQLTGGVNIAHYNARHVFIDLENELDYNTVWTKQRMTIEETPIVPIWISAPCLPWHLQKGVYNTIIISYRQGSQILTASIKRTRASMAKVKVQVDLTKARPRHVWIGLDEEDLTIGRWQTIDYESIPPYCEYCKHQGHMGYECKFKIRDEEFKKRKELEAEKKDKNKGEQLKKGNDSNQAKEKGKEEEHTQRNKEASIQRQDV

InterPro domains:
  IPR013320 Concanavalin A-like lectin/glucanase domain superfamily [SSF49899] (64-134)
  IPR025558 Domain of unknown function DUF4283 [PF14111] (1-61)
  IPR040256 Uncharacterized protein At4g02000-like [PTHR31286] (16-200)

Nearest PDB structures (foldseek):
  3pht-assembly1_A-2  TM=3.893E-01  e=6.681E-01  Helicobacter pylori
  6dzs-assembly2_C  TM=5.362E-01  e=1.563E+00  Mycolicibacterium hassiacum DSM 44199
  2wve-assembly1_A  TM=3.089E-01  e=5.327E-01  Helicobacter pylori 26695
  3lgh-assembly1_A  TM=2.806E-01  e=5.637E-01  Helicobacter pylori 26695
  4ec5-assembly3_B  TM=2.974E-01  e=2.195E+00  Pseudomonas aeruginosa PAO1

Secondary structure (DSSP, 8-state):
---HHHHHHHHHHHH--SS-EEEEEEETTEEEEEES-HHHHHHHHH---------SEEEEEEEEES--GGGHHHHHHHHHHHHHTTT--S---B---BTTEEEEEEEEETTS---SEEEEES-SS-TTSEEEEE-EEE-PPPEETTTTEESS-GGG-HHHHHHHHHHHHHHHHHHHHHHHHHHHHHHHHHHHHHHHHHHHHHHHHHHHHHTSSSS--

Organism: Solanum commersonii (NCBI:txid4109)